Protein 3BBL (pdb70)

Solvent-accessible surface area: 13298 Å² total

Organism: Chloroflexus aggregans (strain MD-66 / DSM 9485) (NCBI:txid326427)

Secondary structure (DSSP, 8-state):
----EE--PPPPTT-S--THHHHHH--HHHHHTT---EE----SSTT--HHHHHHHHTT--S-EEE-S--TT-HHHHHHHHTT--EEEES--STT----EEEE-HHHHHHHHHHHHHHHT---B-EEE--TT-HHHHHHHHHHHH--TT-----GGGEEE--SSHHHHH--HHHHTS-TTTS-SB---S-------HHHHTTPPBTTTBB-EEES----TTSSSPPEEEE--HHHHHHHHHHHHHHHHTT---S--EEEE--EEE-B-SSSB-

Nearest PDB structures (foldseek):
  3qk7-assembly1_A  TM=8.564E-01  e=6.639E-20  Yersinia pestis
  7ce1-assembly1_B  TM=8.576E-01  e=3.370E-20  Agrobacterium tumefaciens A6
  7cdx-assembly1_B  TM=8.446E-01  e=1.780E-19  Agrobacterium tumefaciens A6
  3gv0-assembly1_A  TM=8.144E-01  e=6.242E-20  Agrobacterium fabrum str. C58
  3huu-assembly1_A  TM=8.301E-01  e=3.497E-16  Staphylococcus haemolyticus JCSC1435

B-factor: mean 34.93, std 14.29, range [9.56, 80.32]

Sequence (273 aa):
LSFIGYSWTQTEPGQVNHILDQFLSSVREAGAVNYFVLPFPFSEDRSQIDIYRDLIRSGNVDGFVLSSINYNDPRVQFLLKQKFPFVAFGRSNPDWDFAWVDIDGTAGTRQAVEYLIGRGHRRIAILAWPEDSRVGNDRLQGYLEAQTAQLPIETGYILRGEGTFEVGRATLHLLDLSPERRPTAITLNDTAIGAAAARERGLTIGTDLAIIGFDDAPVQYLFPPLSSVRQPIAEAGRKCIELLVAIVEGREPEQKHILLQPSLIIRASEGHH

InterPro domains:
  IPR000843 LacI-type HTH domain [PF00356] (7-52)
  IPR000843 LacI-type HTH domain [PR00036] (7-17)
  IPR000843 LacI-type HTH domain [PR00036] (17-27)
  IPR000843 LacI-type HTH domain [PS50932] (6-60)
  IPR000843 LacI-type HTH domain [SM00354] (5-73)
  IPR000843 LacI-type HTH domain [cd01392] (9-60)
  IPR001387 Cro/C1-type, helix-turn-helix domain [PS50943] (5-40)
  IPR010982 Lambda repressor-like, DNA-binding domain superfamily [G3DSA:1.10.260.40] (4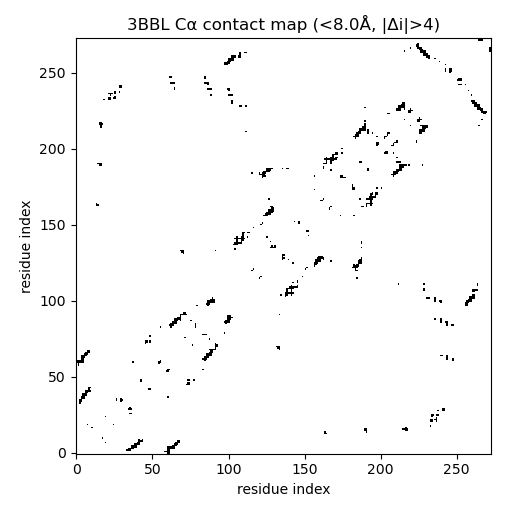-64)
  IPR010982 Lambda repressor-like, DNA-binding domain superfamily [SSF47413] (5-63)
  IPR028082 Periplasmic binding protein-like I [SSF53822] (79-338)
  IPR046335 Transcriptional regulator LacI/GalR-like, sensor domain [PF13377] (176-339)

CATH classification: 3.40.50.2300 (+1 more: 3.40.50.2300)

Structure (mmCIF, N/CA/C/O backbone):
data_3BBL
#
_entry.id   3BBL
#
_cell.length_a   122.550
_cell.length_b   122.550
_cell.length_c   123.301
_cell.angle_alpha   90.00
_cell.angle_beta   90.00
_cell.angle_gamma   120.00
#
_symmetry.space_group_name_H-M   'P 63 2 2'
#
loop_
_entity.id
_entity.type
_entity.pdbx_description
1 polymer 'Regulatory protein of LacI family'
2 non-polymer 1,2-ETHANEDIOL
3 water water
#
loop_
_atom_site.group_PDB
_atom_site.id
_atom_site.type_symbol
_atom_site.label_atom_id
_atom_site.label_alt_id
_atom_site.label_comp_id
_atom_site.label_asym_id
_atom_site.label_entity_id
_atom_site.label_seq_id
_atom_site.pdbx_PDB_ins_code
_atom_site.Cartn_x
_atom_site.Cartn_y
_atom_site.Cartn_z
_atom_site.occupancy
_atom_site.B_iso_or_equiv
_atom_site.auth_seq_id
_atom_site.auth_comp_id
_atom_site.auth_asym_id
_atom_site.auth_atom_id
_atom_site.pdbx_PDB_model_num
ATOM 1 N N . LEU A 1 3 ? 67.832 37.137 21.764 1.00 44.15 62 LEU A N 1
ATOM 2 C CA . LEU A 1 3 ? 69.054 36.327 22.074 1.00 43.88 62 LEU A CA 1
ATOM 3 C C . LEU A 1 3 ? 69.118 35.845 23.521 1.00 43.73 62 LEU A C 1
ATOM 4 O O . LEU A 1 3 ? 68.788 36.577 24.455 1.00 43.99 62 LEU A O 1
ATOM 9 N N . SER A 1 4 ? 69.561 34.605 23.698 1.00 43.28 63 SER A N 1
ATOM 10 C CA . SER A 1 4 ? 69.698 34.018 25.022 1.00 42.89 63 SER A CA 1
ATOM 11 C C . SER A 1 4 ? 71.126 34.234 25.514 1.00 41.47 63 SER A C 1
ATOM 12 O O . SER A 1 4 ? 71.418 34.054 26.694 1.00 40.15 63 SER A O 1
ATOM 15 N N . PHE A 1 5 ? 72.009 34.620 24.598 1.00 41.39 64 PHE A N 1
ATOM 16 C CA . PHE A 1 5 ? 73.414 34.847 24.920 1.00 41.74 64 PHE A CA 1
ATOM 17 C C . PHE A 1 5 ? 74.084 33.587 25.468 1.00 39.87 64 PHE A C 1
ATOM 18 O O . PHE A 1 5 ? 74.949 33.648 26.341 1.00 39.42 64 PHE A O 1
ATOM 34 N N . ILE A 1 7 ? 75.738 29.669 24.211 1.00 36.35 66 ILE A N 1
ATOM 35 C CA . ILE A 1 7 ? 76.183 28.768 23.154 1.00 35.02 66 ILE A CA 1
ATOM 36 C C . ILE A 1 7 ? 76.276 27.360 23.720 1.00 34.00 66 ILE A C 1
ATOM 37 O O . ILE A 1 7 ? 76.977 27.117 24.702 1.00 34.77 66 ILE A O 1
ATOM 42 N N . GLY A 1 8 ? 75.548 26.437 23.108 1.00 33.25 67 GLY A N 1
ATOM 43 C CA . GLY A 1 8 ? 75.567 25.067 23.578 1.00 33.31 67 GLY A CA 1
ATOM 44 C C . GLY A 1 8 ? 76.780 24.298 23.096 1.00 33.31 67 GLY A C 1
ATOM 45 O O . GLY A 1 8 ? 77.190 24.419 21.938 1.00 32.86 67 GLY A O 1
ATOM 46 N N . TYR A 1 9 ? 77.361 23.511 23.993 1.00 32.46 68 TYR A N 1
ATOM 47 C CA . TYR A 1 9 ? 78.523 22.704 23.654 1.00 32.26 68 TYR A CA 1
ATOM 48 C C . TYR A 1 9 ? 78.473 21.358 24.364 1.00 30.80 68 TYR A C 1
ATOM 49 O O . TYR A 1 9 ? 77.908 21.233 25.446 1.00 30.64 68 TYR A O 1
ATOM 58 N N . SER A 1 10 ? 79.059 20.349 23.736 1.00 29.70 69 SER A N 1
ATOM 59 C CA . SER A 1 10 ? 79.111 19.015 24.311 1.00 29.17 69 SER A CA 1
ATOM 60 C C . SER A 1 10 ? 80.371 18.331 23.797 1.00 28.54 69 SER A C 1
ATOM 61 O O . SER A 1 10 ? 80.850 18.634 22.708 1.00 27.36 69 SER A O 1
ATOM 64 N N . TRP A 1 11 ? 80.910 17.408 24.581 1.00 28.90 70 TRP A N 1
ATOM 65 C CA . TRP A 1 11 ? 82.113 16.704 24.161 1.00 29.84 70 TRP A CA 1
ATOM 66 C C . TRP A 1 11 ? 81.993 15.216 24.413 1.00 30.57 70 TRP A C 1
ATOM 67 O O . TRP A 1 11 ? 81.321 14.785 25.352 1.00 29.39 70 TRP A O 1
ATOM 78 N N . THR A 1 12 ? 82.641 14.436 23.555 1.00 32.35 71 THR A N 1
ATOM 79 C CA . THR A 1 12 ? 82.615 12.989 23.670 1.00 36.55 71 THR A CA 1
ATOM 80 C C . THR A 1 12 ? 83.345 12.561 24.936 1.00 39.06 71 THR A C 1
ATOM 81 O O . THR A 1 12 ? 84.257 13.234 25.403 1.00 38.07 71 THR A O 1
ATOM 85 N N . GLN A 1 13 ? 82.920 11.438 25.495 1.00 44.65 72 GLN A N 1
ATOM 86 C CA . GLN A 1 13 ? 83.513 10.919 26.716 1.00 50.31 72 GLN A CA 1
ATOM 87 C C . GLN A 1 13 ? 84.969 10.532 26.499 1.00 52.93 72 GLN A C 1
ATOM 88 O O . GLN A 1 13 ? 85.283 9.743 25.610 1.00 52.46 72 GLN A O 1
ATOM 94 N N . THR A 1 14 ? 85.860 11.089 27.312 1.00 56.84 73 THR A N 1
ATOM 95 C CA . THR A 1 14 ? 87.282 10.786 27.191 1.00 59.96 73 THR A CA 1
ATOM 96 C C . THR A 1 14 ? 87.545 9.353 27.635 1.00 61.72 73 THR A C 1
ATOM 97 O O . THR A 1 14 ? 87.197 8.968 28.751 1.00 60.90 73 THR A O 1
ATOM 101 N N . GLU A 1 15 ? 88.157 8.562 26.760 1.00 63.96 74 GLU A N 1
ATOM 102 C CA . GLU A 1 15 ? 88.464 7.178 27.097 1.00 66.35 74 GLU A CA 1
ATOM 103 C C . GLU A 1 15 ? 89.392 7.123 28.294 1.00 66.72 74 GLU A C 1
ATOM 104 O O . GLU A 1 15 ? 90.281 7.961 28.448 1.00 66.93 74 GLU A O 1
ATOM 110 N N . PRO A 1 16 ? 89.178 6.150 29.183 1.00 67.28 75 PRO A N 1
ATOM 111 C CA . PRO A 1 16 ? 90.083 6.086 30.331 1.00 67.25 75 PRO A CA 1
ATOM 112 C C . PRO A 1 16 ? 91.384 5.473 29.799 1.00 67.01 75 PRO A C 1
ATOM 113 O O . PRO A 1 16 ? 91.409 4.301 29.400 1.00 67.73 75 PRO A O 1
ATOM 117 N N . GLY A 1 17 ? 92.448 6.272 29.754 1.00 65.51 76 GLY A N 1
ATOM 118 C CA . GLY A 1 17 ? 93.712 5.773 29.247 1.00 62.19 76 GLY A CA 1
ATOM 119 C C . GLY A 1 17 ? 94.328 6.685 28.206 1.00 61.13 76 GLY A C 1
ATOM 120 O O . GLY A 1 17 ? 95.398 6.390 27.674 1.00 59.34 76 GLY A O 1
ATOM 121 N N . GLN A 1 18 ? 93.656 7.798 27.914 1.00 60.51 77 GLN A N 1
ATOM 122 C CA . GLN A 1 18 ? 94.168 8.747 26.929 1.00 59.79 77 GLN A CA 1
ATOM 123 C C . GLN A 1 18 ? 94.974 9.853 27.620 1.00 58.64 77 GLN A C 1
ATOM 124 O O . GLN A 1 18 ? 94.488 10.522 28.533 1.00 56.77 77 GLN A O 1
ATOM 130 N N . VAL A 1 19 ? 96.211 10.027 27.159 1.00 58.49 78 VAL A N 1
ATOM 131 C CA . VAL A 1 19 ? 97.152 11.001 27.706 1.00 58.83 78 VAL A CA 1
ATOM 132 C C . VAL A 1 19 ? 96.765 12.475 27.472 1.00 58.93 78 VAL A C 1
ATOM 133 O O . VAL A 1 19 ? 97.126 13.351 28.272 1.00 58.38 78 VAL A O 1
ATOM 137 N N . ASN A 1 20 ? 96.046 12.759 26.388 1.00 59.67 79 ASN A N 1
ATOM 138 C CA . ASN A 1 20 ? 95.685 14.144 26.111 1.00 61.13 79 ASN A CA 1
ATOM 139 C C . ASN A 1 20 ? 94.223 14.484 26.413 1.00 61.45 79 ASN A C 1
ATOM 140 O O . ASN A 1 20 ? 93.312 13.685 26.164 1.00 61.92 79 ASN A O 1
ATOM 145 N N . HIS A 1 21 ? 94.024 15.676 26.972 1.00 60.85 80 HIS A N 1
ATOM 146 C CA . HIS A 1 21 ? 92.701 16.186 27.322 1.00 59.57 80 HIS A CA 1
ATOM 147 C C . HIS A 1 21 ? 92.646 17.662 26.942 1.00 57.23 80 HIS A C 1
ATOM 148 O O . HIS A 1 21 ? 92.960 18.537 27.754 1.00 57.28 80 HIS A O 1
ATOM 155 N N . ILE A 1 22 ? 92.262 17.933 25.699 1.00 53.62 81 ILE A N 1
ATOM 156 C CA . ILE A 1 22 ? 92.170 19.301 25.220 1.00 50.39 81 ILE A CA 1
ATOM 157 C C . ILE A 1 22 ? 90.840 19.953 25.594 1.00 47.26 81 ILE A C 1
ATOM 158 O O . ILE A 1 22 ? 90.519 21.036 25.113 1.00 46.43 81 ILE A O 1
ATOM 163 N N . LEU A 1 23 ? 90.062 19.291 26.442 1.00 43.26 82 LEU A N 1
ATOM 164 C CA . LEU A 1 23 ? 88.793 19.854 26.870 1.00 41.37 82 LEU A CA 1
ATOM 165 C C . LEU A 1 23 ? 89.103 21.150 27.594 1.00 40.14 82 LEU A C 1
ATOM 166 O O . LEU A 1 23 ? 88.462 22.173 27.372 1.00 38.19 82 LEU A O 1
ATOM 171 N N . ASP A 1 24 ? 90.105 21.084 28.461 1.00 39.80 83 ASP A N 1
ATOM 172 C CA . ASP A 1 24 ? 90.525 22.228 29.245 1.00 39.65 83 ASP A CA 1
ATOM 173 C C . ASP A 1 24 ? 90.965 23.407 28.388 1.00 37.75 83 ASP A C 1
ATOM 174 O O . ASP A 1 24 ? 90.561 24.533 28.647 1.00 37.93 83 ASP A O 1
ATOM 179 N N . GLN A 1 25 ? 91.784 23.156 27.370 1.00 35.37 84 GLN A N 1
ATOM 180 C CA . GLN A 1 25 ? 92.251 24.237 26.502 1.00 34.86 84 GLN A CA 1
ATOM 181 C C . GLN A 1 25 ? 91.109 24.840 25.686 1.00 31.99 84 GLN A C 1
ATOM 182 O O . GLN A 1 25 ? 90.944 26.057 25.621 1.00 29.62 84 GLN A O 1
ATOM 188 N N . PHE A 1 26 ? 90.328 23.965 25.065 1.00 29.27 85 PHE A N 1
ATOM 189 C CA . PHE A 1 26 ? 89.212 24.362 24.222 1.00 28.47 85 PHE A CA 1
ATOM 190 C C . PHE A 1 26 ? 88.066 25.060 24.962 1.00 28.06 85 PHE A C 1
ATOM 191 O O . PHE A 1 26 ? 87.677 26.174 24.603 1.00 27.09 85 PHE A O 1
ATOM 199 N N . LEU A 1 27 ? 87.530 24.405 25.988 1.00 27.10 86 LEU A N 1
ATOM 200 C CA . LEU A 1 27 ? 86.423 24.971 26.742 1.00 27.77 86 LEU A CA 1
ATOM 201 C C . LEU A 1 27 ? 86.812 26.218 27.534 1.00 29.29 86 LEU A C 1
ATOM 202 O O . LEU A 1 27 ? 86.071 27.206 27.544 1.00 30.19 86 LEU A O 1
ATOM 207 N N . SER A 1 28 ? 87.966 26.185 28.193 1.00 29.44 87 SER A N 1
ATOM 208 C CA . SER A 1 28 ? 88.408 27.350 28.957 1.00 29.59 87 SER A CA 1
ATOM 209 C C . SER A 1 28 ? 88.477 28.546 28.023 1.00 28.32 87 SER A C 1
ATOM 210 O O . SER A 1 28 ? 87.980 29.625 28.334 1.00 28.82 87 SER A O 1
ATOM 213 N N . SER A 1 29 ? 89.093 28.334 26.870 1.00 26.32 88 SER A N 1
ATOM 214 C CA . SER A 1 29 ? 89.232 29.378 25.874 1.00 25.38 88 SER A CA 1
ATOM 215 C C . SER A 1 29 ? 87.877 29.902 25.400 1.00 25.52 88 SER A C 1
ATOM 216 O O . SER A 1 29 ? 87.693 31.110 25.269 1.00 25.70 88 SER A O 1
ATOM 227 N N . VAL A 1 31 ? 84.946 29.715 27.018 1.00 28.53 90 VAL A N 1
ATOM 228 C CA . VAL A 1 31 ? 84.296 30.380 28.134 1.00 29.06 90 VAL A CA 1
ATOM 229 C C . VAL A 1 31 ? 84.791 31.805 28.327 1.00 31.15 90 VAL A C 1
ATOM 230 O O . VAL A 1 31 ? 83.999 32.711 28.560 1.00 32.39 90 VAL A O 1
ATOM 234 N N . ARG A 1 32 ? 86.097 32.007 28.224 1.00 33.70 91 ARG A N 1
ATOM 235 C CA . ARG A 1 32 ? 86.667 33.339 28.401 1.00 36.19 91 ARG A CA 1
ATOM 236 C C . ARG A 1 32 ? 86.367 34.266 27.236 1.00 37.67 91 ARG A C 1
ATOM 237 O O . ARG A 1 32 ? 86.170 35.460 27.422 1.00 37.92 91 ARG A O 1
ATOM 245 N N . GLU A 1 33 ? 86.346 33.709 26.032 1.00 38.61 92 GLU A N 1
ATOM 246 C CA . GLU A 1 33 ? 86.051 34.481 24.835 1.00 40.27 92 GLU A CA 1
ATOM 247 C C . GLU A 1 33 ? 84.585 34.884 24.799 1.00 39.08 92 GLU A C 1
ATOM 248 O O . GLU A 1 33 ? 84.260 36.026 24.489 1.00 38.51 92 GLU A O 1
ATOM 254 N N . ALA A 1 34 ? 83.708 33.933 25.098 1.00 38.11 93 ALA A N 1
ATOM 255 C CA . ALA A 1 34 ? 82.281 34.200 25.119 1.00 38.18 93 ALA A CA 1
ATOM 256 C C . ALA A 1 34 ? 82.024 35.285 26.158 1.00 39.03 93 ALA A C 1
ATOM 257 O O . ALA A 1 34 ? 81.375 36.292 25.874 1.00 38.37 93 ALA A O 1
ATOM 259 N N . GLY A 1 35 ? 82.554 35.074 27.358 1.00 39.02 94 GLY A N 1
ATOM 260 C CA . GLY A 1 35 ? 82.383 36.034 28.432 1.00 40.77 94 GLY A CA 1
ATOM 261 C C . GLY A 1 35 ? 82.742 37.457 28.039 1.00 41.57 94 GLY A C 1
ATOM 262 O O . GLY A 1 35 ? 82.048 38.405 28.405 1.00 42.34 94 GLY A O 1
ATOM 263 N N . ALA A 1 36 ? 83.825 37.613 27.288 1.00 41.70 95 ALA A N 1
ATOM 264 C CA . ALA A 1 36 ? 84.265 38.940 26.863 1.00 43.05 95 ALA A CA 1
ATOM 265 C C . ALA A 1 36 ? 83.213 39.657 26.021 1.00 43.81 95 ALA A C 1
ATOM 266 O O . ALA A 1 36 ? 83.150 40.883 26.023 1.00 46.07 95 ALA A O 1
ATOM 268 N N . VAL A 1 37 ? 82.393 38.900 25.300 1.00 43.09 96 VAL A N 1
ATOM 269 C CA . VAL A 1 37 ? 81.341 39.497 24.486 1.00 41.53 96 VAL A CA 1
ATOM 270 C C . VAL A 1 37 ? 79.971 39.188 25.086 1.00 41.61 96 VAL A C 1
ATOM 271 O O . VAL A 1 37 ? 78.966 39.125 24.377 1.00 41.20 96 VAL A O 1
ATOM 275 N N . ASN A 1 38 ? 79.953 38.983 26.400 1.00 41.37 97 ASN A N 1
ATOM 276 C CA . ASN A 1 38 ? 78.731 38.705 27.149 1.00 42.44 97 ASN A CA 1
ATOM 277 C C . ASN A 1 38 ? 77.957 37.430 26.827 1.00 41.65 97 ASN A C 1
ATOM 278 O O . ASN A 1 38 ? 76.734 37.386 26.972 1.00 42.70 97 ASN A O 1
ATOM 283 N N . TYR A 1 39 ? 78.653 36.390 26.394 1.00 40.59 98 TYR A N 1
ATOM 284 C CA . TYR A 1 39 ? 77.981 35.129 26.111 1.00 38.22 98 TYR A CA 1
ATOM 285 C C . TYR A 1 39 ? 78.451 34.074 27.110 1.00 36.28 98 TYR A C 1
ATOM 286 O O . TYR A 1 39 ? 79.505 34.222 27.729 1.00 34.64 98 TYR A O 1
ATOM 295 N N . PHE A 1 40 ? 77.650 33.030 27.290 1.00 35.31 99 PHE A N 1
ATOM 296 C CA . PHE A 1 40 ? 78.009 31.936 28.182 1.00 34.78 99 PHE A CA 1
ATOM 297 C C . PHE A 1 40 ? 77.963 30.671 27.349 1.00 33.86 99 PHE A C 1
ATOM 298 O O . PHE A 1 40 ? 77.206 30.584 26.378 1.00 33.30 99 PHE A O 1
ATOM 306 N N . VAL A 1 41 ? 78.787 29.696 27.719 1.00 32.76 100 VAL A N 1
ATOM 307 C CA . VAL A 1 41 ? 78.795 28.417 27.033 1.00 30.76 100 VAL A CA 1
ATOM 308 C C . VAL A 1 41 ? 77.940 27.515 27.906 1.00 30.10 100 VAL A C 1
ATOM 309 O O . VAL A 1 41 ? 78.127 27.452 29.117 1.00 30.33 100 VAL A O 1
ATOM 313 N N . LEU A 1 42 ? 76.985 26.831 27.295 1.00 29.10 101 LEU A N 1
ATOM 314 C CA . LEU A 1 42 ? 76.123 25.946 28.043 1.00 28.70 101 LEU A CA 1
ATOM 315 C C . LEU A 1 42 ? 76.396 24.490 27.700 1.00 29.44 101 LEU A C 1
ATOM 316 O O . LEU A 1 42 ? 76.004 24.009 26.637 1.00 29.83 101 LEU A O 1
ATOM 321 N N . PRO A 1 43 ? 77.087 23.771 28.594 1.00 30.09 102 PRO A N 1
ATOM 322 C CA . PRO A 1 43 ? 77.393 22.359 28.361 1.00 29.73 102 PRO A CA 1
ATOM 323 C C . PRO A 1 43 ? 76.138 21.514 28.524 1.00 29.72 102 PRO A C 1
ATOM 324 O O . PRO A 1 43 ? 75.305 21.793 29.378 1.00 30.89 102 PRO A O 1
ATOM 328 N N . PHE A 1 44 ? 76.002 20.493 27.693 1.00 29.03 103 PHE A N 1
ATOM 329 C CA . PHE A 1 44 ? 74.875 19.582 27.783 1.00 28.32 103 PHE A CA 1
ATOM 330 C C . PHE A 1 44 ? 75.443 18.184 27.554 1.00 29.78 103 PHE A C 1
ATOM 331 O O . PHE A 1 44 ? 76.475 18.029 26.906 1.00 29.69 103 PHE A O 1
ATOM 339 N N . PRO A 1 45 ? 74.791 17.151 28.108 1.00 31.21 104 PRO A N 1
ATOM 340 C CA . PRO A 1 45 ? 75.261 15.773 27.952 1.00 32.26 104 PRO A CA 1
ATOM 341 C C . PRO A 1 45 ? 75.461 15.364 26.501 1.00 33.35 104 PRO A C 1
ATOM 342 O O . PRO A 1 45 ? 74.617 15.620 25.646 1.00 34.74 104 PRO A O 1
ATOM 346 N N . PHE A 1 46 ? 76.595 14.733 26.234 1.00 34.27 105 PHE A N 1
ATOM 347 C CA . PHE A 1 46 ? 76.929 14.282 24.892 1.00 34.62 105 PHE A CA 1
ATOM 348 C C . PHE A 1 46 ? 76.246 12.941 24.648 1.00 36.96 105 PHE A C 1
ATOM 349 O O . PHE A 1 46 ? 76.123 12.129 25.560 1.00 37.62 105 PHE A O 1
ATOM 357 N N . SER A 1 47 ? 75.788 12.712 23.427 1.00 38.84 106 SER A N 1
ATOM 358 C CA . SER A 1 47 ? 75.152 11.446 23.101 1.00 41.68 106 SER A CA 1
ATOM 359 C C . SER A 1 47 ? 76.180 10.665 22.288 1.00 42.66 106 SER A C 1
ATOM 360 O O . SER A 1 47 ? 76.447 11.002 21.138 1.00 40.92 106 SER A O 1
ATOM 363 N N . GLU A 1 48 ? 76.770 9.633 22.887 1.00 45.17 107 GLU A N 1
ATOM 364 C CA . GLU A 1 48 ? 77.781 8.848 22.187 1.00 48.16 107 GLU A CA 1
ATOM 365 C C . GLU A 1 48 ? 77.261 8.360 20.844 1.00 49.82 107 GLU A C 1
ATOM 366 O O . GLU A 1 48 ? 78.034 8.175 19.900 1.00 50.23 107 GLU A O 1
ATOM 372 N N . ASP A 1 49 ? 75.951 8.147 20.758 1.00 51.25 108 ASP A N 1
ATOM 373 C CA . ASP A 1 49 ? 75.341 7.756 19.498 1.00 51.97 108 ASP A CA 1
ATOM 374 C C . ASP A 1 49 ? 74.977 9.089 18.857 1.00 51.84 108 ASP A C 1
ATOM 375 O O . ASP A 1 49 ? 73.908 9.632 19.109 1.00 52.47 108 ASP A O 1
ATOM 380 N N . ARG A 1 50 ? 75.881 9.623 18.044 1.00 52.44 109 ARG A N 1
ATOM 381 C CA . ARG A 1 50 ? 75.671 10.916 17.401 1.00 52.67 109 ARG A CA 1
ATOM 382 C C . ARG A 1 50 ? 74.365 11.050 16.629 1.00 52.82 109 ARG A C 1
ATOM 383 O O . ARG A 1 50 ? 73.909 12.164 16.368 1.00 52.04 109 ARG A O 1
ATOM 391 N N . SER A 1 51 ? 73.760 9.924 16.265 1.00 52.79 110 SER A N 1
ATOM 392 C CA . SER A 1 51 ? 72.504 9.956 15.524 1.00 52.67 110 SER A CA 1
ATOM 393 C C . SER A 1 51 ? 71.378 10.506 16.399 1.00 52.61 110 SER A C 1
ATOM 394 O O . SER A 1 51 ? 70.470 11.174 15.905 1.00 52.19 110 SER A O 1
ATOM 397 N N . GLN A 1 52 ? 71.439 10.226 17.699 1.00 52.50 111 GLN A N 1
ATOM 398 C CA . GLN A 1 52 ? 70.425 10.718 18.625 1.00 53.13 111 GLN A CA 1
ATOM 399 C C . GLN A 1 52 ? 70.599 12.220 18.852 1.00 52.53 111 GLN A C 1
ATOM 400 O O . GLN A 1 52 ? 71.402 12.653 19.678 1.00 52.63 111 GLN A O 1
ATOM 406 N N . ILE A 1 53 ? 69.827 13.003 18.106 1.00 51.73 112 ILE A N 1
ATOM 407 C CA . ILE A 1 53 ? 69.877 14.460 18.165 1.00 51.14 112 ILE A CA 1
ATOM 408 C C . ILE A 1 53 ? 68.760 15.089 18.993 1.00 50.51 112 ILE A C 1
ATOM 409 O O . ILE A 1 53 ? 68.528 16.297 18.917 1.00 50.36 112 ILE A O 1
ATOM 414 N N . ASP A 1 54 ? 68.066 14.273 19.775 1.00 49.47 113 ASP A N 1
ATOM 415 C CA . ASP A 1 54 ? 66.977 14.765 20.607 1.00 49.66 113 ASP A CA 1
ATOM 416 C C . ASP A 1 54 ? 67.351 15.986 21.429 1.00 48.08 113 ASP A C 1
ATOM 417 O O . ASP A 1 54 ? 66.646 16.995 21.410 1.00 46.27 113 ASP A O 1
ATOM 422 N N . ILE A 1 55 ? 68.464 15.888 22.147 1.00 46.85 114 ILE A N 1
ATOM 423 C CA . ILE A 1 55 ? 68.936 16.977 22.985 1.00 45.31 114 ILE A CA 1
ATOM 424 C C . ILE A 1 55 ? 69.111 18.277 22.192 1.00 43.76 114 ILE A C 1
ATOM 425 O O . ILE A 1 55 ? 68.849 19.362 22.714 1.00 43.04 114 ILE A O 1
ATOM 430 N N . TYR A 1 56 ? 69.547 18.179 20.939 1.00 42.37 115 TYR A N 1
ATOM 431 C CA . TYR A 1 56 ? 69.708 19.380 20.123 1.00 42.76 115 TYR A CA 1
ATOM 432 C C . TYR A 1 56 ? 68.329 19.953 19.818 1.00 43.18 115 TYR A C 1
ATOM 433 O O . TYR A 1 56 ? 68.113 21.163 19.879 1.00 41.93 115 TYR A O 1
ATOM 442 N N . ARG A 1 57 ? 67.405 19.056 19.495 1.00 44.77 116 ARG A N 1
ATOM 443 C CA . ARG A 1 57 ? 66.028 19.412 19.177 1.00 45.86 116 ARG A CA 1
ATOM 444 C C . ARG A 1 57 ? 65.402 20.149 20.369 1.00 45.69 116 ARG A C 1
ATOM 445 O O . ARG A 1 57 ? 64.735 21.171 20.204 1.00 45.14 116 ARG A O 1
ATOM 453 N N . ASP A 1 58 ? 65.639 19.630 21.570 1.00 45.56 117 ASP A N 1
ATOM 454 C CA . ASP A 1 58 ? 65.109 20.220 22.794 1.00 45.31 117 ASP A CA 1
ATOM 455 C C . ASP A 1 58 ? 65.675 21.604 23.079 1.00 45.93 117 ASP A C 1
ATOM 456 O O . ASP A 1 58 ? 64.931 22.539 23.364 1.00 46.45 117 ASP A O 1
ATOM 461 N N . LEU A 1 59 ? 66.996 21.735 23.006 1.00 46.18 118 LEU A N 1
ATOM 462 C CA . LEU A 1 59 ? 67.641 23.009 23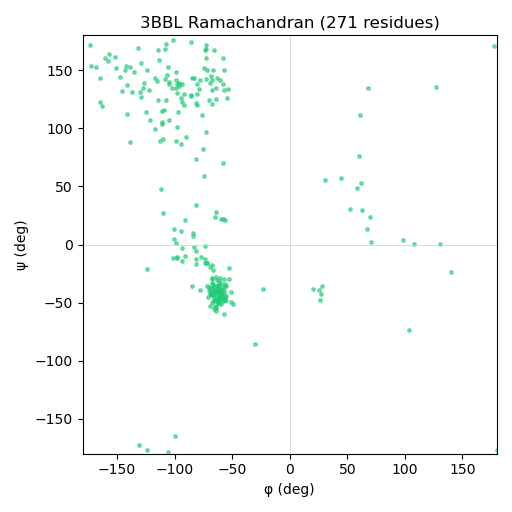.294 1.00 46.07 118 LEU A CA 1
ATOM 463 C C . LEU A 1 59 ? 67.252 24.131 22.342 1.00 46.57 118 LEU A C 1
ATOM 464 O O . LEU A 1 59 ? 67.218 25.301 22.734 1.00 45.87 118 LEU A O 1
ATOM 469 N N . ILE A 1 60 ? 66.949 23.783 21.097 1.00 47.40 119 ILE A N 1
ATOM 470 C CA . ILE A 1 60 ? 66.564 24.794 20.123 1.00 47.82 119 ILE A CA 1
ATOM 471 C C . ILE A 1 60 ? 65.198 25.404 20.438 1.00 49.23 119 ILE A C 1
ATOM 472 O O . ILE A 1 60 ? 65.072 26.628 20.535 1.00 49.92 119 ILE A O 1
ATOM 477 N N . ARG A 1 61 ? 64.175 24.575 20.616 1.00 49.50 120 ARG A N 1
ATOM 478 C CA . ARG A 1 61 ? 62.866 25.137 20.903 1.00 51.54 120 ARG A CA 1
ATOM 479 C C . ARG A 1 61 ? 62.678 25.623 22.326 1.00 51.88 120 ARG A C 1
ATOM 480 O O . ARG A 1 61 ? 61.695 26.295 22.622 1.00 53.09 120 ARG A O 1
ATOM 488 N N . SER A 1 62 ? 63.619 25.303 23.205 1.00 52.13 121 SER A N 1
ATOM 489 C CA . SER A 1 62 ? 63.525 25.770 24.583 1.00 52.64 121 SER A CA 1
ATOM 490 C C . SER A 1 62 ? 64.048 27.207 24.599 1.00 52.39 121 SER A C 1
ATOM 491 O O . SER A 1 62 ? 63.884 27.932 25.578 1.00 53.49 121 SER A O 1
ATOM 494 N N . GLY A 1 63 ? 64.682 27.607 23.500 1.00 51.43 122 GLY A N 1
ATOM 495 C CA . GLY A 1 63 ? 65.230 28.949 23.400 1.00 49.47 122 GLY A CA 1
ATOM 496 C C . GLY A 1 63 ? 66.390 29.202 24.349 1.00 48.66 122 GLY A C 1
ATOM 497 O O . GLY A 1 63 ? 66.801 30.344 24.543 1.00 48.64 122 GLY A O 1
ATOM 498 N N . ASN A 1 64 ? 66.929 28.139 24.934 1.00 47.98 123 ASN A N 1
ATOM 499 C CA . ASN A 1 64 ? 68.037 28.270 25.873 1.00 48.46 123 ASN A CA 1
ATOM 500 C C . ASN A 1 64 ? 69.396 28.610 25.248 1.00 45.98 123 ASN A C 1
ATOM 501 O O . ASN A 1 64 ? 70.314 29.020 25.956 1.00 46.28 123 ASN A O 1
ATOM 506 N N . VAL A 1 65 ? 69.528 28.442 23.935 1.00 42.69 124 VAL A N 1
ATOM 507 C CA . VAL A 1 65 ? 70.781 28.750 23.251 1.00 40.71 124 VAL A CA 1
ATOM 508 C C . VAL A 1 65 ? 70.519 29.374 21.894 1.00 39.84 124 VAL A C 1
ATOM 509 O O . VAL A 1 65 ? 69.483 29.136 21.291 1.00 40.86 124 VAL A O 1
ATOM 513 N N . ASP A 1 66 ? 71.468 30.168 21.415 1.00 39.14 125 ASP A N 1
ATOM 514 C CA . ASP A 1 66 ? 71.329 30.820 20.123 1.00 39.02 125 ASP A CA 1
ATOM 515 C C . ASP A 1 66 ? 72.143 30.082 19.071 1.00 38.23 125 ASP A C 1
ATOM 516 O O . ASP A 1 66 ? 72.008 30.337 17.878 1.00 39.28 125 ASP A O 1
ATOM 521 N N . GLY A 1 67 ? 72.990 29.165 19.520 1.00 37.76 126 GLY A N 1
ATOM 522 C CA . GLY A 1 67 ? 73.828 28.418 18.599 1.00 36.32 126 GLY A CA 1
ATOM 523 C C . GLY A 1 67 ? 74.603 27.306 19.282 1.00 35.10 126 GLY A C 1
ATOM 524 O O . GLY A 1 67 ? 74.617 27.197 20.514 1.00 34.45 126 GLY A O 1
ATOM 525 N N . PHE A 1 68 ? 75.253 26.478 18.474 1.00 32.96 127 PHE A N 1
ATOM 526 C CA . PHE A 1 68 ? 76.029 25.355 18.976 1.00 32.00 127 PHE A CA 1
ATOM 527 C C . PHE A 1 68 ? 77.433 25.316 18.397 1.00 30.69 127 PHE A C 1
ATOM 528 O O . PHE A 1 68 ? 77.704 25.847 17.321 1.00 30.95 127 PHE A O 1
ATOM 536 N N . VAL A 1 69 ? 78.323 24.672 19.136 1.00 29.52 128 VAL A N 1
ATOM 537 C CA . VAL A 1 69 ? 79.679 24.442 18.685 1.00 28.13 128 VAL A CA 1
ATOM 538 C C . VAL A 1 69 ? 79.733 22.919 18.770 1.00 27.93 128 VAL A C 1
ATOM 539 O O . VAL A 1 69 ? 79.284 22.339 19.760 1.00 26.16 128 VAL A O 1
ATOM 543 N N . LEU A 1 70 ? 80.228 22.275 17.719 1.00 28.64 129 LEU A N 1
ATOM 544 C CA . LEU A 1 70 ? 80.310 20.818 17.690 1.00 29.43 129 LEU A CA 1
ATOM 545 C C . LEU A 1 70 ? 81.761 20.368 17.590 1.00 28.74 129 LEU A C 1
ATOM 546 O O . LEU A 1 70 ? 82.561 21.009 16.918 1.00 28.39 129 LEU A O 1
ATOM 551 N N . SER A 1 71 ? 82.094 19.268 18.265 1.00 29.26 130 SER A N 1
ATOM 552 C CA . SER A 1 71 ? 83.442 18.700 18.211 1.00 28.24 130 SER A CA 1
ATOM 553 C C . SER A 1 71 ? 83.295 17.202 17.942 1.00 28.79 130 SER A C 1
ATOM 554 O O . SER A 1 71 ? 82.184 16.677 18.012 1.00 26.89 130 SER A O 1
ATOM 557 N N . SER A 1 72 ? 84.400 16.521 17.634 1.00 29.76 131 SER A N 1
ATOM 558 C CA . SER A 1 72 ? 84.370 15.090 17.309 1.00 30.53 131 SER A CA 1
ATOM 559 C C . SER A 1 72 ? 83.522 14.898 16.059 1.00 30.69 131 SER A C 1
ATOM 560 O O . SER A 1 72 ? 82.583 14.102 16.045 1.00 31.08 131 SER A O 1
ATOM 563 N N . ILE A 1 73 ? 83.855 15.633 15.010 1.00 31.69 132 ILE A N 1
ATOM 564 C CA . ILE A 1 73 ? 83.099 15.552 13.771 1.00 34.68 132 ILE A CA 1
ATOM 565 C C . ILE A 1 73 ? 83.496 14.369 12.905 1.00 36.80 132 ILE A C 1
ATOM 566 O O . ILE A 1 73 ? 84.648 14.240 12.510 1.00 37.04 132 ILE A O 1
ATOM 571 N N . ASN A 1 74 ? 82.529 13.511 12.607 1.00 40.16 133 ASN A N 1
ATOM 572 C CA . ASN A 1 74 ? 82.768 12.354 11.748 1.00 43.97 133 ASN A CA 1
ATOM 573 C C . ASN A 1 74 ? 82.249 12.662 10.352 1.00 44.85 133 ASN A C 1
ATOM 574 O O . ASN A 1 74 ? 81.680 13.722 10.123 1.00 46.23 133 ASN A O 1
ATOM 579 N N . TYR A 1 75 ? 82.461 11.748 9.413 1.00 45.28 134 TYR A N 1
ATOM 580 C CA . TYR A 1 75 ? 81.960 11.950 8.056 1.00 45.26 134 TYR A CA 1
ATOM 581 C C . TYR A 1 75 ? 80.439 11.876 8.141 1.00 45.48 134 TYR A C 1
ATOM 582 O O . TYR A 1 75 ? 79.900 11.100 8.934 1.00 44.63 134 TYR A O 1
ATOM 591 N N . ASN A 1 76 ? 79.753 12.671 7.323 1.00 46.90 135 ASN A N 1
ATOM 592 C CA . ASN A 1 76 ? 78.288 12.694 7.324 1.00 47.96 135 ASN A CA 1
ATOM 593 C C . ASN A 1 76 ? 77.804 12.721 8.772 1.00 47.43 135 ASN A C 1
ATOM 594 O O . ASN A 1 76 ? 77.053 11.842 9.203 1.00 46.89 135 ASN A O 1
ATOM 599 N N . ASP A 1 77 ? 78.249 13.719 9.526 1.00 46.62 136 ASP A N 1
ATOM 600 C CA . ASP A 1 77 ? 77.858 13.823 10.919 1.00 44.82 136 ASP A CA 1
ATOM 601 C C . ASP A 1 77 ? 76.367 14.147 11.022 1.00 43.28 136 ASP A C 1
ATOM 602 O O . ASP A 1 77 ? 75.904 15.171 10.512 1.00 41.07 136 ASP A O 1
ATOM 607 N N . PRO A 1 78 ? 75.594 13.270 11.682 1.00 42.23 137 PRO A N 1
ATOM 608 C CA . PRO A 1 78 ? 74.154 13.505 11.828 1.00 42.23 137 PRO A CA 1
ATOM 609 C C . PRO A 1 78 ? 73.806 14.846 12.498 1.00 41.96 137 PRO A C 1
ATOM 610 O O . PRO A 1 78 ? 72.816 15.488 12.145 1.00 42.25 137 PRO A O 1
ATOM 614 N N . ARG A 1 79 ? 74.624 15.272 13.454 1.00 40.49 138 ARG A N 1
ATOM 615 C CA . ARG A 1 79 ? 74.384 16.538 14.138 1.00 39.44 138 ARG A CA 1
ATOM 616 C C . ARG A 1 79 ? 74.497 17.709 13.161 1.00 39.27 138 ARG A C 1
ATOM 617 O O . ARG A 1 79 ? 73.718 18.658 13.223 1.00 38.52 138 ARG A O 1
ATOM 625 N N . VAL A 1 80 ? 75.470 17.636 12.260 1.00 39.94 139 VAL A N 1
ATOM 626 C CA . VAL A 1 80 ? 75.681 18.690 11.271 1.00 41.05 139 VAL A CA 1
ATOM 627 C C . VAL A 1 80 ? 74.535 18.711 10.265 1.00 43.59 139 VAL A C 1
ATOM 628 O O . VAL A 1 80 ? 74.071 19.774 9.848 1.00 43.91 139 VAL A O 1
ATOM 632 N N . GLN A 1 81 ? 74.091 17.521 9.882 1.00 45.44 140 GLN A N 1
ATOM 633 C CA . GLN A 1 81 ? 73.002 17.355 8.931 1.00 47.65 140 GLN A CA 1
ATOM 634 C C . GLN A 1 81 ? 71.744 17.996 9.517 1.00 46.98 140 GLN A C 1
ATOM 635 O O . GLN A 1 81 ? 71.077 18.809 8.874 1.00 45.90 140 GLN A O 1
ATOM 641 N N . PHE A 1 82 ? 71.442 17.624 10.754 1.00 46.28 141 PHE A N 1
ATOM 642 C CA . PHE A 1 82 ? 70.275 18.136 11.456 1.00 46.47 141 PHE A CA 1
ATOM 643 C C . PHE A 1 82 ? 70.255 19.657 11.567 1.00 46.21 141 PHE A C 1
ATOM 644 O O . PHE A 1 82 ? 69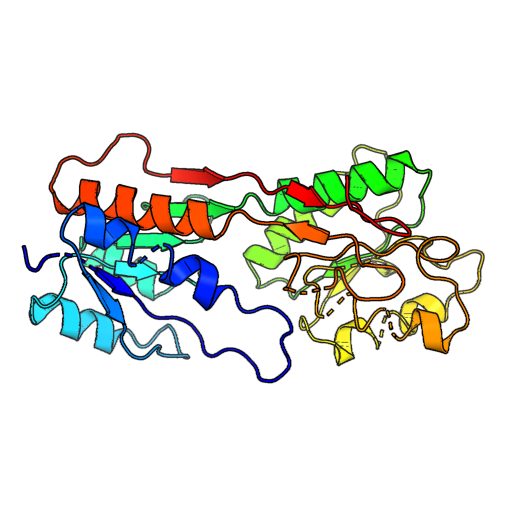.333 20.305 11.079 1.00 47.70 141 PHE A O 1
ATOM 652 N N . LEU A 1 83 ? 71.270 20.227 12.208 1.00 45.54 142 LEU A N 1
ATOM 653 C CA . LEU A 1 83 ? 71.338 21.673 12.384 1.00 44.11 142 LEU A CA 1
ATOM 654 C C . LEU A 1 83 ? 71.290 22.417 11.058 1.00 44.04 142 LEU A C 1
ATOM 655 O O . LEU A 1 83 ? 70.804 23.547 10.990 1.00 44.65 142 LEU A O 1
ATOM 660 N N . LEU A 1 84 ? 71.796 21.790 10.002 1.00 44.18 143 LEU A N 1
ATOM 661 C CA . LEU A 1 84 ? 71.779 22.419 8.685 1.00 45.68 143 LEU A CA 1
ATOM 662 C C . LEU A 1 84 ? 70.342 22.503 8.188 1.00 46.27 143 LEU A C 1
ATOM 663 O O . LEU A 1 84 ? 69.922 23.521 7.637 1.00 45.38 143 LEU A O 1
ATOM 668 N N . LYS A 1 85 ? 69.594 21.423 8.390 1.00 47.81 144 LYS A N 1
ATOM 669 C CA . LYS A 1 85 ? 68.200 21.371 7.976 1.00 50.02 144 LYS A CA 1
ATOM 670 C C . LYS A 1 85 ? 67.386 22.405 8.749 1.00 49.74 144 LYS A C 1
ATOM 671 O O . LYS A 1 85 ? 66.569 23.123 8.168 1.00 51.12 144 LYS A O 1
ATOM 677 N N . GLN A 1 86 ? 67.627 22.488 10.054 1.00 48.33 145 GLN A N 1
ATOM 678 C CA . GLN A 1 86 ? 66.917 23.424 10.917 1.00 46.69 145 GLN A CA 1
ATOM 679 C C . GLN A 1 86 ? 67.362 24.872 10.734 1.00 45.84 145 GLN A C 1
ATOM 680 O O . GLN A 1 86 ? 66.829 25.773 11.380 1.00 45.54 145 GLN A O 1
ATOM 686 N N . LYS A 1 87 ? 68.334 25.105 9.862 1.00 44.75 146 LYS A N 1
ATOM 687 C CA . LYS A 1 87 ? 68.823 26.463 9.653 1.00 45.02 146 LYS A CA 1
ATOM 688 C C . LYS A 1 87 ? 69.213 27.128 10.980 1.00 44.13 146 LYS A C 1
ATOM 689 O O . LYS A 1 87 ? 69.102 28.346 11.119 1.00 44.19 146 LYS A O 1
ATOM 695 N N . PHE A 1 88 ? 69.668 26.334 11.949 1.00 43.03 147 PHE A N 1
ATOM 696 C CA . PHE A 1 88 ? 70.071 26.869 13.252 1.00 41.08 147 PHE A CA 1
ATOM 697 C C . PHE A 1 88 ? 71.578 27.152 13.288 1.00 40.12 147 PHE A C 1
ATOM 698 O O . PHE A 1 88 ? 72.378 26.357 12.799 1.00 40.57 147 PHE A O 1
ATOM 706 N N . PRO A 1 89 ? 71.983 28.286 13.885 1.00 39.19 148 PRO A N 1
ATOM 707 C CA . PRO A 1 89 ? 73.398 28.675 13.980 1.00 38.48 148 PRO A CA 1
ATOM 708 C C . PRO A 1 89 ? 74.302 27.651 14.671 1.00 38.15 148 PRO A C 1
ATOM 709 O O . PRO A 1 89 ? 73.973 27.124 15.741 1.00 36.41 148 PRO A O 1
ATOM 713 N N . PHE A 1 90 ? 75.446 27.377 14.055 1.00 37.00 149 PHE A N 1
ATOM 714 C CA . PHE A 1 90 ? 76.396 26.437 14.624 1.00 36.01 149 PHE A CA 1
ATOM 715 C C . PHE A 1 90 ? 77.718 26.522 13.898 1.00 35.29 149 PHE A C 1
ATOM 716 O O . PHE A 1 90 ? 77.779 26.903 12.732 1.00 34.79 149 PHE A O 1
ATOM 724 N N . VAL A 1 91 ? 78.779 26.181 14.614 1.00 35.65 150 VAL A N 1
ATOM 725 C CA . VAL A 1 91 ? 80.121 26.158 14.055 1.00 34.54 150 VAL A CA 1
ATOM 726 C C . VAL A 1 91 ? 80.683 24.805 14.441 1.00 33.41 150 VAL A C 1
ATOM 727 O O . VAL A 1 91 ? 80.583 24.393 15.595 1.00 33.53 150 VAL A O 1
ATOM 731 N N . ALA A 1 92 ? 81.244 24.098 13.473 1.00 32.80 151 ALA A N 1
ATOM 732 C CA . ALA A 1 92 ? 81.831 22.795 13.754 1.00 31.61 151 ALA A CA 1
ATOM 733 C C . ALA A 1 92 ? 83.341 22.937 13.905 1.00 29.88 151 ALA A C 1
ATOM 734 O O . ALA A 1 92 ? 83.985 23.644 13.135 1.00 29.36 151 ALA A O 1
ATOM 736 N N . PHE A 1 93 ? 83.895 22.301 14.929 1.00 28.60 152 PHE A N 1
ATOM 737 C CA . PHE A 1 93 ? 85.338 22.313 15.134 1.00 28.84 152 PHE A CA 1
ATOM 738 C C . PHE A 1 93 ? 85.803 21.030 14.448 1.00 30.04 152 PHE A C 1
ATOM 739 O O . PHE A 1 93 ? 85.907 19.977 15.081 1.00 28.49 152 PHE A O 1
ATOM 747 N N . GLY A 1 94 ? 86.055 21.126 13.148 1.00 31.78 153 GLY A N 1
ATOM 748 C CA . GLY A 1 94 ? 86.477 19.971 12.377 1.00 35.27 153 GLY A CA 1
ATOM 749 C C . GLY A 1 94 ? 85.588 19.788 11.162 1.00 37.19 153 GLY A C 1
ATOM 750 O O . GLY A 1 94 ? 84.371 19.888 11.264 1.00 38.51 153 GLY A O 1
ATOM 751 N N . ARG A 1 95 ? 86.195 19.523 10.010 1.00 38.73 154 ARG A N 1
ATOM 752 C CA . ARG A 1 95 ? 85.457 19.329 8.765 1.00 39.88 154 ARG A CA 1
ATOM 753 C C . ARG A 1 95 ? 84.716 17.993 8.714 1.00 42.52 154 ARG A C 1
ATOM 754 O O . ARG A 1 95 ? 84.884 17.142 9.587 1.00 40.58 154 ARG A O 1
ATOM 762 N N . SER A 1 96 ? 83.892 17.824 7.683 1.00 46.26 155 SER A N 1
ATOM 763 C CA . SER A 1 96 ? 83.124 16.600 7.485 1.00 51.84 155 SER A CA 1
ATOM 764 C C . SER A 1 96 ? 82.621 16.544 6.046 1.00 56.26 155 SER A C 1
ATOM 765 O O . SER A 1 96 ? 81.869 17.418 5.613 1.00 57.71 155 SER A O 1
ATOM 768 N N . ASN A 1 97 ? 83.030 15.520 5.304 1.00 60.72 156 ASN A N 1
ATOM 769 C CA . ASN A 1 97 ? 82.612 15.396 3.909 1.00 64.65 156 ASN A CA 1
ATOM 770 C C . ASN A 1 97 ? 83.090 16.585 3.077 1.00 66.21 156 ASN A C 1
ATOM 771 O O . ASN A 1 97 ? 82.610 17.710 3.244 1.00 66.36 156 ASN A O 1
ATOM 776 N N . PRO A 1 98 ? 84.033 16.339 2.156 1.00 67.66 157 PRO A N 1
ATOM 777 C CA . PRO A 1 98 ? 84.611 17.353 1.271 1.00 68.38 157 PRO A CA 1
ATOM 778 C C . PRO A 1 98 ? 83.708 18.526 0.875 1.00 68.48 157 PRO A C 1
ATOM 779 O O . PRO A 1 98 ? 83.738 19.572 1.519 1.00 68.19 157 PRO A O 1
ATOM 783 N N . ASP A 1 99 ? 82.905 18.366 -0.173 1.00 69.97 158 ASP A N 1
ATOM 784 C CA . ASP A 1 99 ? 82.053 19.471 -0.602 1.00 70.81 158 ASP A CA 1
ATOM 785 C C . ASP A 1 99 ? 80.746 19.654 0.173 1.00 69.93 158 ASP A C 1
ATOM 786 O O . ASP A 1 99 ? 79.729 20.059 -0.394 1.00 70.07 158 ASP A O 1
ATOM 791 N N . TRP A 1 100 ? 80.773 19.353 1.469 1.00 69.16 159 TRP A N 1
ATOM 792 C CA . TRP A 1 100 ? 79.595 19.555 2.310 1.00 67.79 159 TRP A CA 1
ATOM 793 C C . TRP A 1 100 ? 79.827 20.963 2.847 1.00 66.71 159 TRP A C 1
ATOM 794 O O . TRP A 1 100 ? 80.913 21.255 3.355 1.00 66.78 159 TRP A O 1
ATOM 805 N N . ASP A 1 101 ? 78.827 21.834 2.733 1.00 64.53 160 ASP A N 1
ATOM 806 C CA . ASP A 1 101 ? 78.991 23.218 3.172 1.00 62.99 160 ASP A CA 1
ATOM 807 C C . ASP A 1 101 ? 78.370 23.633 4.506 1.00 60.99 160 ASP A C 1
ATOM 808 O O . ASP A 1 101 ? 77.217 23.313 4.798 1.00 61.94 160 ASP A O 1
ATOM 813 N N . PHE A 1 102 ? 79.155 24.365 5.296 1.00 57.16 161 PHE A N 1
ATOM 814 C CA . PHE A 1 102 ? 78.740 24.882 6.602 1.00 52.44 161 PHE A CA 1
ATOM 815 C C . PHE A 1 102 ? 79.903 25.625 7.250 1.00 48.92 161 PHE A C 1
ATOM 816 O O . PHE A 1 102 ? 81.024 25.585 6.744 1.00 49.03 161 PHE A O 1
ATOM 824 N N . ALA A 1 103 ? 79.639 26.314 8.356 1.00 44.13 162 ALA A N 1
ATOM 825 C CA . ALA A 1 103 ? 80.685 27.062 9.048 1.00 39.79 162 ALA A CA 1
ATOM 826 C C . ALA A 1 103 ? 81.564 26.149 9.901 1.00 37.39 162 ALA A C 1
ATOM 827 O O . ALA A 1 103 ? 81.062 25.298 10.635 1.00 36.03 162 ALA A O 1
ATOM 829 N N . TRP A 1 104 ? 82.879 26.323 9.801 1.00 34.32 163 TRP A N 1
ATOM 830 C CA . TRP A 1 104 ? 83.788 25.510 10.591 1.00 30.78 163 TRP A CA 1
ATOM 831 C C . TRP A 1 104 ? 85.170 26.079 10.835 1.00 30.23 163 TRP A C 1
ATOM 832 O O . TRP A 1 104 ? 85.659 26.947 10.102 1.00 28.40 163 TRP A O 1
ATOM 843 N N . VAL A 1 105 ? 85.778 25.572 11.901 1.00 28.90 164 VAL A N 1
ATOM 844 C CA . VAL A 1 105 ? 87.130 25.914 12.291 1.00 28.73 164 VAL A CA 1
ATOM 845 C C . VAL A 1 105 ? 87.802 24.551 12.435 1.00 28.95 164 VAL A C 1
ATOM 846 O O . VAL A 1 105 ? 87.226 23.631 13.016 1.00 26.58 164 VAL A O 1
ATOM 850 N N . ASP A 1 106 ? 89.006 24.416 11.890 1.00 29.12 165 ASP A N 1
ATOM 851 C CA . ASP A 1 106 ? 89.722 23.156 11.981 1.00 28.21 165 ASP A CA 1
ATOM 852 C C . ASP A 1 106 ? 91.226 23.347 11.943 1.00 28.34 165 ASP A C 1
ATOM 853 O O . ASP A 1 106 ? 91.726 24.389 11.528 1.00 27.46 165 ASP A O 1
ATOM 858 N N . ILE A 1 107 ? 91.939 22.323 12.395 1.00 27.59 166 ILE A N 1
ATOM 859 C CA . ILE A 1 107 ? 93.388 22.335 12.397 1.00 27.05 166 ILE A CA 1
ATOM 860 C C . ILE A 1 107 ? 93.827 21.573 11.148 1.00 26.80 166 ILE A C 1
ATOM 861 O O . ILE A 1 107 ? 93.247 20.542 10.811 1.00 26.47 166 ILE A O 1
ATOM 866 N N . ASP A 1 108 ? 94.838 22.085 10.454 1.00 25.89 167 ASP A N 1
ATOM 867 C CA . ASP A 1 108 ? 95.340 21.430 9.250 1.00 26.86 167 ASP A CA 1
ATOM 868 C C . ASP A 1 108 ? 96.180 20.205 9.650 1.00 26.63 167 ASP A C 1
ATOM 869 O O . ASP A 1 108 ? 97.406 20.281 9.724 1.00 25.44 167 ASP A O 1
ATOM 874 N N . GLY A 1 109 ? 95.506 19.088 9.917 1.00 25.45 168 GLY A N 1
ATOM 875 C CA . GLY A 1 109 ? 96.196 17.870 10.299 1.00 25.37 168 GLY A CA 1
ATOM 876 C C . GLY A 1 109 ? 97.236 17.450 9.272 1.00 26.06 168 GLY A C 1
ATOM 877 O O . GLY A 1 109 ? 98.377 17.128 9.615 1.00 25.87 168 GLY A O 1
ATOM 878 N N . THR A 1 110 ? 96.841 17.455 8.005 1.00 24.03 169 THR A N 1
ATOM 879 C CA . THR A 1 110 ? 97.733 17.081 6.918 1.00 23.67 169 THR A CA 1
ATOM 880 C C . THR A 1 110 ? 99.064 17.831 6.986 1.00 24.72 169 THR A C 1
ATOM 881 O O . THR A 1 110 ? 100.135 17.225 6.915 1.00 27.04 169 THR A O 1
ATOM 885 N N . ALA A 1 111 ? 98.996 19.149 7.130 1.00 24.02 170 ALA A N 1
ATOM 886 C CA . ALA A 1 111 ? 100.198 19.970 7.199 1.00 23.60 170 ALA A CA 1
ATOM 887 C C . ALA A 1 111 ? 101.066 19.585 8.402 1.00 24.58 170 ALA A C 1
ATOM 888 O O . ALA A 1 111 ? 102.294 19.686 8.353 1.00 23.75 170 ALA A O 1
ATOM 890 N N . GLY A 1 112 ? 100.415 19.141 9.475 1.00 23.57 171 GLY A N 1
ATOM 891 C CA . GLY A 1 112 ? 101.131 18.748 10.673 1.00 22.59 171 GLY A CA 1
ATOM 892 C C . GLY A 1 112 ? 102.041 17.559 10.455 1.00 23.00 171 GLY A C 1
ATOM 893 O O . GLY A 1 112 ? 103.227 17.622 10.751 1.00 24.21 171 GLY A O 1
ATOM 894 N N . THR A 1 113 ? 101.486 16.469 9.940 1.00 22.93 172 THR A N 1
ATOM 895 C CA . THR A 1 113 ? 102.263 15.266 9.685 1.00 24.48 172 THR A CA 1
ATOM 896 C C . THR A 1 113 ? 103.263 15.481 8.548 1.00 24.87 172 THR A C 1
ATOM 897 O O . THR A 1 113 ? 104.379 14.984 8.603 1.00 24.22 172 THR A O 1
ATOM 901 N N . ARG A 1 114 ? 102.873 16.226 7.519 1.00 25.31 173 ARG A N 1
ATOM 902 C CA . ARG A 1 114 ? 103.790 16.472 6.413 1.00 27.29 173 ARG A CA 1
ATOM 903 C C . ARG A 1 114 ? 105.068 17.112 6.954 1.00 27.89 173 ARG A C 1
ATOM 904 O O . ARG A 1 114 ? 106.188 16.687 6.638 1.00 28.39 173 ARG A O 1
ATOM 912 N N . GLN A 1 115 ? 104.888 18.122 7.793 1.00 27.33 174 GLN A N 1
ATOM 913 C CA . GLN A 1 115 ? 106.007 18.836 8.382 1.00 28.52 174 GLN A CA 1
ATOM 914 C C . GLN A 1 115 ? 106.859 17.893 9.234 1.00 26.64 174 GLN A C 1
ATOM 915 O O . GLN A 1 115 ? 108.087 17.925 9.176 1.00 24.90 174 GLN A O 1
ATOM 921 N N . ALA A 1 116 ? 106.204 17.049 10.019 1.00 23.98 175 ALA A N 1
ATOM 922 C CA . ALA A 1 116 ? 106.923 16.108 10.861 1.00 24.03 175 ALA A CA 1
ATOM 923 C C . ALA A 1 116 ? 107.758 15.182 9.986 1.00 23.38 175 ALA A C 1
ATOM 924 O O . ALA A 1 116 ? 108.944 14.986 10.240 1.00 23.45 175 ALA A O 1
ATOM 926 N N . VAL A 1 117 ? 107.145 14.624 8.949 1.00 20.67 176 VAL A N 1
ATOM 927 C CA . VAL A 1 117 ? 107.865 13.719 8.063 1.00 21.53 176 VAL A CA 1
ATOM 928 C C . VAL A 1 117 ? 109.002 14.424 7.331 1.00 19.67 176 VAL A C 1
ATOM 929 O O . VAL A 1 117 ? 110.083 13.865 7.192 1.00 18.94 176 VAL A O 1
ATOM 933 N N . GLU A 1 118 ? 108.769 15.652 6.874 1.00 20.35 177 GLU A N 1
ATOM 934 C CA . GLU A 1 118 ? 109.817 16.404 6.177 1.00 21.43 177 GLU A CA 1
ATOM 935 C C . GLU A 1 118 ? 111.016 16.568 7.097 1.00 21.04 177 GLU A C 1
ATOM 936 O O . GLU A 1 118 ? 112.165 16.485 6.670 1.00 19.25 177 GLU A O 1
ATOM 942 N N . TYR A 1 119 ? 110.735 16.799 8.374 1.00 20.85 178 TYR A N 1
ATOM 943 C CA . TYR A 1 119 ? 111.791 16.960 9.360 1.00 20.67 178 TYR A CA 1
ATOM 944 C C . TYR A 1 119 ? 112.614 15.674 9.468 1.00 19.65 178 TYR A C 1
ATOM 945 O O . TYR A 1 119 ? 113.841 15.711 9.468 1.00 18.67 178 TYR A O 1
ATOM 954 N N . LEU A 1 120 ? 111.935 14.535 9.564 1.00 17.43 179 LEU A N 1
ATOM 955 C CA . LEU A 1 120 ? 112.637 13.265 9.656 1.00 16.73 179 LEU A CA 1
ATOM 956 C C . LEU A 1 120 ? 113.481 13.040 8.393 1.00 15.84 179 LEU A C 1
ATOM 957 O O . LEU A 1 120 ? 114.635 12.650 8.476 1.00 13.52 179 LEU A O 1
ATOM 962 N N . ILE A 1 121 ? 112.912 13.315 7.227 1.00 15.82 180 ILE A N 1
ATOM 963 C CA . ILE A 1 121 ? 113.653 13.146 5.981 1.00 16.52 180 ILE A CA 1
ATOM 964 C C . ILE A 1 121 ? 114.879 14.064 5.976 1.00 16.88 180 ILE A C 1
ATOM 965 O O . ILE A 1 121 ? 115.933 13.701 5.451 1.00 15.59 180 ILE A O 1
ATOM 970 N N . GLY A 1 122 ? 114.727 15.245 6.577 1.00 17.39 181 GLY A N 1
ATOM 971 C CA . GLY A 1 122 ? 115.816 16.202 6.651 1.00 17.05 181 GLY A CA 1
ATOM 972 C C . GLY A 1 122 ? 116.958 15.726 7.529 1.00 18.95 181 GLY A C 1
ATOM 973 O O . GLY A 1 122 ? 118.069 16.247 7.455 1.00 19.82 181 GLY A O 1
ATOM 974 N N . ARG A 1 123 ? 116.694 14.741 8.376 1.00 17.64 182 ARG A N 1
ATOM 975 C CA . ARG A 1 123 ? 117.736 14.212 9.231 1.00 18.54 182 ARG A CA 1
ATOM 976 C C . ARG A 1 123 ? 118.403 13.049 8.499 1.00 18.93 182 ARG A C 1
ATOM 977 O O . ARG A 1 123 ? 119.442 12.550 8.931 1.00 18.79 182 ARG A O 1
ATOM 985 N N . GLY A 1 124 ? 117.801 12.626 7.387 1.00 18.22 183 GLY A N 1
ATOM 986 C CA . GLY A 1 124 ? 118.352 11.522 6.617 1.00 17.61 183 GLY A CA 1
ATOM 987 C C . GLY A 1 124 ? 117.556 10.226 6.711 1.00 16.05 183 GLY A C 1
ATOM 988 O O . GLY A 1 124 ? 117.943 9.221 6.119 1.00 16.10 183 GLY A O 1
ATOM 989 N N . HIS A 1 125 ? 116.457 10.230 7.456 1.00 14.80 184 HIS A N 1
ATOM 990 C CA . HIS A 1 125 ? 115.634 9.028 7.578 1.00 15.92 184 HIS A CA 1
ATOM 991 C C . HIS A 1 125 ? 115.026 8.617 6.247 1.00 17.66 184 HIS A C 1
ATOM 992 O O . HIS A 1 125 ? 114.529 9.475 5.502 1.00 16.44 184 HIS A O 1
ATOM 999 N N . ARG A 1 126 ? 115.081 7.324 5.929 1.00 19.68 185 ARG A N 1
ATOM 1000 C CA . ARG A 1 126 ? 114.485 6.852 4.690 1.00 23.38 185 ARG A CA 1
ATOM 1001 C C . ARG A 1 126 ? 113.476 5.748 4.941 1.00 22.02 185 ARG A C 1
ATOM 1002 O O . ARG A 1 126 ? 112.652 5.473 4.082 1.00 25.66 185 ARG A O 1
ATOM 1010 N N . ARG A 1 127 ? 113.570 5.072 6.080 1.00 21.19 186 ARG A N 1
ATOM 1011 C CA . ARG A 1 127 ? 112.609 4.023 6.387 1.00 20.35 186 ARG A CA 1
ATOM 1012 C C . ARG A 1 127 ? 111.766 4.578 7.524 1.00 20.07 186 ARG A C 1
ATOM 1013 O O . ARG A 1 127 ? 112.100 4.438 8.701 1.00 20.24 186 ARG A O 1
ATOM 1021 N N . ILE A 1 128 ? 110.682 5.243 7.146 1.00 18.82 187 ILE A N 1
ATOM 1022 C CA . ILE A 1 128 ? 109.792 5.871 8.108 1.00 17.76 187 ILE A CA 1
ATOM 1023 C C . ILE A 1 128 ? 108.427 5.205 8.095 1.00 17.73 187 ILE A C 1
ATOM 1024 O O . ILE A 1 128 ? 107.780 5.106 7.060 1.00 15.54 187 ILE A O 1
ATOM 1029 N N . ALA A 1 129 ? 107.997 4.747 9.259 1.00 16.76 188 ALA A N 1
ATOM 1030 C CA . ALA A 1 129 ? 106.717 4.088 9.373 1.00 15.75 188 ALA A CA 1
ATOM 1031 C C . ALA A 1 129 ? 105.732 5.001 10.104 1.00 16.13 188 ALA A C 1
ATOM 1032 O O . ALA A 1 129 ? 106.123 6.017 10.701 1.00 12.90 188 ALA A O 1
ATOM 1034 N N . ILE A 1 130 ? 104.457 4.627 10.065 1.00 15.97 189 ILE A N 1
ATOM 1035 C CA . ILE A 1 130 ? 103.432 5.408 10.740 1.00 17.39 189 ILE A CA 1
ATOM 1036 C C . ILE A 1 130 ? 102.358 4.538 11.399 1.00 18.38 189 ILE A C 1
ATOM 1037 O O . ILE A 1 130 ? 101.896 3.541 10.834 1.00 18.27 189 ILE A O 1
ATOM 1042 N N . LEU A 1 131 ? 101.992 4.919 12.614 1.00 18.14 190 LEU A N 1
ATOM 1043 C CA . LEU A 1 131 ? 100.954 4.236 13.363 1.00 19.28 190 LEU A CA 1
ATOM 1044 C C . LEU A 1 131 ? 99.712 5.092 13.121 1.00 19.55 190 LEU A C 1
ATOM 1045 O O . LEU A 1 131 ? 99.535 6.150 13.718 1.00 19.15 190 LEU A O 1
ATOM 1050 N N . ALA A 1 132 ? 98.863 4.632 12.212 1.00 21.26 191 ALA A N 1
ATOM 1051 C CA . ALA A 1 132 ? 97.667 5.370 11.833 1.00 21.85 191 ALA A CA 1
ATOM 1052 C C . ALA A 1 132 ? 96.362 4.794 12.378 1.00 23.68 191 ALA A C 1
ATOM 1053 O O . ALA A 1 132 ? 96.353 3.786 13.090 1.00 23.65 191 ALA A O 1
ATOM 1055 N N . TRP A 1 133 ? 95.258 5.441 12.017 1.00 24.79 192 TRP A N 1
ATOM 1056 C CA . TRP A 1 133 ? 93.934 5.035 12.470 1.00 25.85 192 TRP A CA 1
ATOM 1057 C C . TRP A 1 133 ? 93.117 4.386 11.354 1.00 27.53 192 TRP A C 1
ATOM 1058 O O . TRP A 1 133 ? 93.531 4.376 10.197 1.00 25.76 192 TRP A O 1
ATOM 1069 N N . PRO A 1 134 ? 91.936 3.837 11.692 1.00 30.44 193 PRO A N 1
ATOM 1070 C CA . PRO A 1 134 ? 91.069 3.190 10.699 1.00 32.15 193 PRO A CA 1
ATOM 1071 C C . PRO A 1 134 ? 90.676 4.136 9.571 1.00 34.12 193 PRO A C 1
ATOM 1072 O O . PRO A 1 134 ? 90.739 5.353 9.727 1.00 32.64 193 PRO A O 1
ATOM 1076 N N . GLU A 1 135 ? 90.252 3.565 8.446 1.00 38.17 194 GLU A N 1
ATOM 1077 C CA . GLU A 1 135 ? 89.872 4.339 7.262 1.00 42.11 194 GLU A CA 1
ATOM 1078 C C . GLU A 1 135 ? 88.632 5.209 7.421 1.00 42.64 194 GLU A C 1
ATOM 1079 O O . GLU A 1 135 ? 88.452 6.174 6.676 1.00 42.66 194 GLU A O 1
ATOM 1085 N N . ASP A 1 136 ? 87.777 4.874 8.380 1.00 42.57 195 ASP A N 1
ATOM 1086 C CA . ASP A 1 136 ? 86.566 5.652 8.590 1.00 44.40 195 ASP A CA 1
ATOM 1087 C C . ASP A 1 136 ? 86.797 6.884 9.457 1.00 43.22 195 ASP A C 1
ATOM 1088 O O . ASP A 1 136 ? 85.851 7.565 9.840 1.00 45.02 195 ASP A O 1
ATOM 1093 N N . SER A 1 137 ? 88.056 7.170 9.765 1.00 40.89 196 SER A N 1
ATOM 1094 C CA . SER A 1 137 ? 88.391 8.331 10.579 1.00 37.72 196 SER A CA 1
ATOM 1095 C C . SER A 1 137 ? 88.789 9.524 9.705 1.00 36.49 196 SER A C 1
ATOM 1096 O O . SER A 1 137 ? 89.807 9.497 9.018 1.00 34.45 196 SER A O 1
ATOM 1099 N N . ARG A 1 138 ? 87.969 10.569 9.736 1.00 35.15 197 ARG A N 1
ATOM 1100 C CA . ARG A 1 138 ? 88.223 11.772 8.953 1.00 34.34 197 ARG A CA 1
ATOM 1101 C C . ARG A 1 138 ? 89.545 12.409 9.370 1.00 33.05 197 ARG A C 1
ATOM 1102 O O . ARG A 1 138 ? 90.383 12.719 8.523 1.00 31.75 197 ARG A O 1
ATOM 1110 N N . VAL A 1 139 ? 89.735 12.599 10.672 1.00 32.74 198 VAL A N 1
ATOM 1111 C CA . VAL A 1 139 ? 90.971 13.188 11.173 1.00 32.67 198 VAL A CA 1
ATOM 1112 C C . VAL A 1 139 ? 92.158 12.281 10.840 1.00 31.56 198 VAL A C 1
ATOM 1113 O O . VAL A 1 139 ? 93.225 12.761 10.458 1.00 29.87 198 VAL A O 1
ATOM 1117 N N . GLY A 1 140 ? 91.956 10.974 10.994 1.00 30.59 199 GLY A N 1
ATOM 1118 C CA . GLY A 1 140 ? 93.000 10.011 10.704 1.00 29.94 199 GLY A CA 1
ATOM 1119 C C . GLY A 1 140 ? 93.476 10.107 9.267 1.00 30.81 199 GLY A C 1
ATOM 1120 O O . GLY A 1 140 ? 94.677 10.088 9.002 1.00 30.33 199 GLY A O 1
ATOM 1121 N N . ASN A 1 141 ? 92.538 10.215 8.332 1.00 30.40 200 ASN A N 1
ATOM 1122 C CA . ASN A 1 141 ? 92.904 10.317 6.931 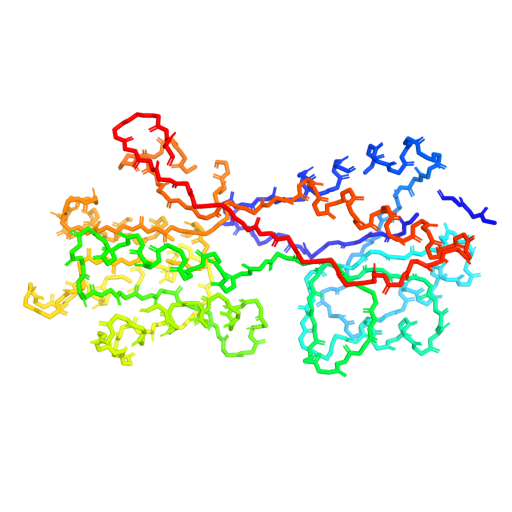1.00 30.00 200 ASN A CA 1
ATOM 1123 C C . ASN A 1 141 ? 93.633 11.615 6.645 1.00 29.84 200 ASN A C 1
ATOM 1124 O O . ASN A 1 141 ? 94.549 11.641 5.835 1.00 30.11 200 ASN A O 1
ATOM 1129 N N . ASP A 1 142 ? 93.238 12.697 7.307 1.00 30.65 201 ASP A N 1
ATOM 1130 C CA . ASP A 1 142 ? 93.911 13.971 7.080 1.00 31.05 201 ASP A CA 1
ATOM 1131 C C . ASP A 1 142 ? 95.366 13.860 7.492 1.00 28.53 201 ASP A C 1
ATOM 1132 O O . ASP A 1 142 ? 96.270 14.217 6.739 1.00 27.22 201 ASP A O 1
ATOM 1137 N N . ARG A 1 143 ? 95.582 13.353 8.697 1.00 25.99 202 ARG A N 1
ATOM 1138 C CA . ARG A 1 143 ? 96.928 13.200 9.219 1.00 25.35 202 ARG A CA 1
ATOM 1139 C C . ARG A 1 143 ? 97.757 12.199 8.417 1.00 23.43 202 ARG A C 1
ATOM 1140 O O . ARG A 1 143 ? 98.937 12.420 8.181 1.00 22.44 202 ARG A O 1
ATOM 1148 N N . LEU A 1 144 ? 97.139 11.108 7.989 1.00 22.62 203 LEU A N 1
ATOM 1149 C CA . LEU A 1 144 ? 97.847 10.118 7.201 1.00 23.91 203 LEU A CA 1
ATOM 1150 C C . LEU A 1 144 ? 98.246 10.707 5.852 1.00 25.42 203 LEU A C 1
ATOM 1151 O O . LEU A 1 144 ? 99.325 10.411 5.328 1.00 25.31 203 LEU A O 1
ATOM 1156 N N . GLN A 1 145 ? 97.379 11.557 5.306 1.00 24.85 204 GLN A N 1
ATOM 1157 C CA . GLN A 1 145 ? 97.617 12.190 4.012 1.00 25.83 204 GLN A CA 1
ATOM 1158 C C . GLN A 1 145 ? 98.925 12.978 3.991 1.00 24.02 204 GLN A C 1
ATOM 1159 O O . GLN A 1 145 ? 99.673 12.922 3.011 1.00 23.51 204 GLN A O 1
ATOM 1165 N N . GLY A 1 146 ? 99.197 13.705 5.070 1.00 20.91 205 GLY A N 1
ATOM 1166 C CA . GLY A 1 146 ? 100.421 14.487 5.150 1.00 20.57 205 GLY A CA 1
ATOM 1167 C C . GLY A 1 146 ? 101.662 13.618 5.030 1.00 20.17 205 GLY A C 1
ATOM 1168 O O . GLY A 1 146 ? 102.659 14.008 4.421 1.00 21.03 205 GLY A O 1
ATOM 1169 N N . TYR A 1 147 ? 101.591 12.432 5.623 1.00 19.46 206 TYR A N 1
ATOM 1170 C CA . TYR A 1 147 ? 102.675 11.462 5.580 1.00 19.46 206 TYR A CA 1
ATOM 1171 C C . TYR A 1 147 ? 102.900 11.017 4.123 1.00 20.39 206 TYR A C 1
ATOM 1172 O O . TYR A 1 147 ? 104.020 11.062 3.609 1.00 19.60 206 TYR A O 1
ATOM 1181 N N . LEU A 1 148 ? 101.825 10.585 3.468 1.00 20.95 207 LEU A N 1
ATOM 1182 C CA . LEU A 1 148 ? 101.899 10.137 2.086 1.00 22.67 207 LEU A CA 1
ATOM 1183 C C . LEU A 1 148 ? 102.496 11.215 1.193 1.00 24.11 207 LEU A C 1
ATOM 1184 O O . LEU A 1 148 ? 103.354 10.931 0.356 1.00 24.13 207 LEU A O 1
ATOM 1189 N N . GLU A 1 149 ? 102.050 12.453 1.377 1.00 26.02 208 GLU A N 1
ATOM 1190 C CA . GLU A 1 149 ? 102.553 13.565 0.578 1.00 27.10 208 GLU A CA 1
ATOM 1191 C C . GLU A 1 149 ? 104.043 13.805 0.764 1.00 25.74 208 GLU A C 1
ATOM 1192 O O . GLU A 1 149 ? 104.772 13.990 -0.205 1.00 26.43 208 GLU A O 1
ATOM 1198 N N . ALA A 1 150 ? 104.495 13.815 2.012 1.00 24.22 209 ALA A N 1
ATOM 1199 C CA . ALA A 1 150 ? 105.905 14.042 2.272 1.00 22.28 209 ALA A CA 1
ATOM 1200 C C . ALA A 1 150 ? 106.759 12.905 1.712 1.00 20.40 209 ALA A C 1
ATOM 1201 O O . ALA A 1 150 ? 107.798 13.151 1.102 1.00 19.14 209 ALA A O 1
ATOM 1211 N N . GLN A 1 152 ? 105.975 10.816 -0.737 1.00 25.18 211 GLN A N 1
ATOM 1212 C CA . GLN A 1 152 ? 105.873 10.901 -2.189 1.00 28.04 211 GLN A CA 1
ATOM 1213 C C . GLN A 1 152 ? 106.790 11.997 -2.734 1.00 27.25 211 GLN A C 1
ATOM 1214 O O . GLN A 1 152 ? 107.525 11.791 -3.690 1.00 26.49 211 GLN A O 1
ATOM 1220 N N . THR A 1 153 ? 106.740 13.172 -2.120 1.00 26.35 212 THR A N 1
ATOM 1221 C CA . THR A 1 153 ? 107.573 14.286 -2.553 1.00 24.82 212 THR A CA 1
ATOM 1222 C C . THR A 1 153 ? 109.065 13.965 -2.465 1.00 25.98 212 THR A C 1
ATOM 1223 O O . THR A 1 153 ? 109.836 14.353 -3.339 1.00 27.36 212 THR A O 1
ATOM 1227 N N . ALA A 1 154 ? 109.483 13.259 -1.417 1.00 25.28 213 ALA A N 1
ATOM 1228 C CA . ALA A 1 154 ? 110.898 12.918 -1.275 1.00 24.43 213 ALA A CA 1
ATOM 1229 C C . ALA A 1 154 ? 111.224 11.677 -2.087 1.00 23.97 213 ALA A C 1
ATOM 1230 O O . ALA A 1 154 ? 112.368 11.246 -2.151 1.00 23.26 213 ALA A O 1
ATOM 1232 N N . GLN A 1 155 ? 110.195 11.121 -2.712 1.00 23.99 214 GLN A N 1
ATOM 1233 C CA . GLN A 1 155 ? 110.309 9.923 -3.522 1.00 23.05 214 GLN A CA 1
ATOM 1234 C C . GLN A 1 155 ? 110.863 8.746 -2.732 1.00 23.94 214 GLN A C 1
ATOM 1235 O O . GLN A 1 155 ? 111.784 8.061 -3.162 1.00 25.02 214 GLN A O 1
ATOM 1241 N N . LEU A 1 156 ? 110.292 8.516 -1.562 1.00 24.12 215 LEU A N 1
ATOM 1242 C CA . LEU A 1 156 ? 110.698 7.400 -0.726 1.00 24.24 215 LEU A CA 1
ATOM 1243 C C . LEU A 1 156 ? 109.609 6.344 -0.818 1.00 24.47 215 LEU A C 1
ATOM 1244 O O . LEU A 1 156 ? 108.445 6.660 -1.061 1.00 25.77 215 LEU A O 1
ATOM 1249 N N . PRO A 1 157 ? 109.972 5.071 -0.630 1.00 24.53 216 PRO A N 1
ATOM 1250 C CA . PRO A 1 157 ? 108.995 3.981 -0.696 1.00 23.48 216 PRO A CA 1
ATOM 1251 C C . PRO A 1 157 ? 107.870 4.184 0.304 1.00 23.12 216 PRO A C 1
ATOM 1252 O O . PRO A 1 157 ? 108.103 4.601 1.430 1.00 23.31 216 PRO A O 1
ATOM 1256 N N . ILE A 1 158 ? 106.647 3.906 -0.120 1.00 23.02 217 ILE A N 1
ATOM 1257 C CA . ILE A 1 158 ? 105.495 3.995 0.756 1.00 22.15 217 ILE A CA 1
ATOM 1258 C C . ILE A 1 158 ? 105.059 2.544 0.882 1.00 21.37 217 ILE A C 1
ATOM 1259 O O . ILE A 1 158 ? 104.275 2.040 0.083 1.00 21.92 217 ILE A O 1
ATOM 1264 N N . GLU A 1 159 ? 105.629 1.875 1.880 1.00 22.78 218 GLU A N 1
ATOM 1265 C CA . GLU A 1 159 ? 105.384 0.457 2.167 1.00 23.25 218 GLU A CA 1
ATOM 1266 C C . GLU A 1 159 ? 104.113 0.186 2.939 1.00 21.95 218 GLU A C 1
ATOM 1267 O O . GLU A 1 159 ? 103.886 0.776 3.992 1.00 22.68 218 GLU A O 1
ATOM 1273 N N . THR A 1 160 ? 103.311 -0.745 2.440 1.00 21.26 219 THR A N 1
ATOM 1274 C CA . THR A 1 160 ? 102.072 -1.106 3.114 1.00 21.77 219 THR A CA 1
ATOM 1275 C C . THR A 1 160 ? 102.423 -1.717 4.467 1.00 21.34 219 THR A C 1
ATOM 1276 O O . THR A 1 160 ? 101.657 -1.634 5.412 1.00 21.55 219 THR A O 1
ATOM 1280 N N . GLY A 1 161 ? 103.599 -2.326 4.549 1.00 21.95 220 GLY A N 1
ATOM 1281 C CA . GLY A 1 161 ? 104.040 -2.932 5.788 1.00 20.82 220 GLY A CA 1
ATOM 1282 C C . GLY A 1 161 ? 104.403 -1.893 6.828 1.00 22.61 220 GLY A C 1
ATOM 1283 O O . GLY A 1 161 ? 104.501 -2.207 8.009 1.00 22.09 220 GLY A O 1
ATOM 1284 N N . TYR A 1 162 ? 104.594 -0.651 6.384 1.00 22.61 221 TYR A N 1
ATOM 1285 C CA . TYR A 1 162 ? 104.943 0.463 7.272 1.00 22.26 221 TYR A CA 1
ATOM 1286 C C . TYR A 1 162 ? 103.750 1.332 7.664 1.00 22.97 221 TYR A C 1
ATOM 1287 O O . TYR A 1 162 ? 103.914 2.337 8.354 1.00 21.37 221 TYR A O 1
ATOM 1296 N N . ILE A 1 163 ? 102.560 0.971 7.200 1.00 22.93 222 ILE A N 1
ATOM 1297 C CA . ILE A 1 163 ? 101.371 1.738 7.525 1.00 23.33 222 ILE A CA 1
ATOM 1298 C C . ILE A 1 163 ? 100.453 0.827 8.305 1.00 23.31 222 ILE A C 1
ATOM 1299 O O . ILE A 1 163 ? 99.759 0.001 7.732 1.00 24.88 222 ILE A O 1
ATOM 1304 N N . LEU A 1 164 ? 100.460 0.973 9.621 1.00 23.08 223 LEU A N 1
ATOM 1305 C CA . LEU A 1 164 ? 99.634 0.129 10.472 1.00 24.05 223 LEU A CA 1
ATOM 1306 C C . LEU A 1 164 ? 98.463 0.934 11.034 1.00 24.74 223 LEU A C 1
ATOM 1307 O O . LEU A 1 164 ? 98.653 1.977 11.652 1.00 24.99 223 LEU A O 1
ATOM 1312 N N . ARG A 1 165 ? 97.250 0.446 10.801 1.00 25.84 224 ARG A N 1
ATOM 1313 C CA . ARG A 1 165 ? 96.040 1.121 11.257 1.00 24.81 224 ARG A CA 1
ATOM 1314 C C . ARG A 1 165 ? 95.419 0.441 12.465 1.00 25.58 224 ARG A C 1
ATOM 1315 O O . ARG A 1 165 ? 95.333 -0.781 12.525 1.00 24.73 224 ARG A O 1
ATOM 1323 N N . GLY A 1 166 ? 94.968 1.249 13.418 1.00 25.65 225 GLY A N 1
ATOM 1324 C CA . GLY A 1 166 ? 94.364 0.719 14.623 1.00 24.84 225 GLY A CA 1
ATOM 1325 C C . GLY A 1 166 ? 93.928 1.819 15.575 1.00 26.85 225 GLY A C 1
ATOM 1326 O O . GLY A 1 166 ? 94.036 3.011 15.269 1.00 25.70 225 GLY A O 1
ATOM 1327 N N . GLU A 1 167 ? 93.428 1.417 16.737 1.00 27.92 226 GLU A N 1
ATOM 1328 C CA . GLU A 1 167 ? 92.982 2.367 17.745 1.00 29.44 226 GLU A CA 1
ATOM 1329 C C . GLU A 1 167 ? 94.146 3.155 18.340 1.00 28.52 226 GLU A C 1
ATOM 1330 O O . GLU A 1 167 ? 95.228 2.613 18.578 1.00 28.20 226 GLU A O 1
ATOM 1336 N N . GLY A 1 168 ? 93.910 4.435 18.595 1.00 26.86 227 GLY A N 1
ATOM 1337 C CA . GLY A 1 168 ? 94.945 5.278 19.154 1.00 24.58 227 GLY A CA 1
ATOM 1338 C C . GLY A 1 168 ? 95.222 5.040 20.620 1.00 22.83 227 GLY A C 1
ATOM 1339 O O . GLY A 1 168 ? 95.104 5.952 21.417 1.00 23.42 227 GLY A O 1
ATOM 1340 N N . THR A 1 169 ? 95.601 3.821 20.985 1.00 22.61 228 THR A N 1
ATOM 1341 C CA . THR A 1 169 ? 95.894 3.513 22.383 1.00 22.44 228 THR A CA 1
ATOM 1342 C C . THR A 1 169 ? 97.363 3.160 22.590 1.00 23.10 228 THR A C 1
ATOM 1343 O O . THR A 1 169 ? 98.120 2.936 21.636 1.00 22.51 228 THR A O 1
ATOM 1347 N N . PHE A 1 170 ? 97.760 3.120 23.855 1.00 21.62 229 PHE A N 1
ATOM 1348 C CA . PHE A 1 170 ? 99.119 2.761 24.230 1.00 22.11 229 PHE A CA 1
ATOM 1349 C C . PHE A 1 170 ? 99.383 1.318 23.796 1.00 22.64 229 PHE A C 1
ATOM 1350 O O . PHE A 1 170 ? 100.395 1.020 23.168 1.00 22.10 229 PHE A O 1
ATOM 1358 N N . GLU A 1 171 ? 98.447 0.439 24.138 1.00 23.22 230 GLU A N 1
ATOM 1359 C CA . GLU A 1 171 ? 98.531 -0.981 23.817 1.00 23.85 230 GLU A CA 1
ATOM 1360 C C . GLU A 1 171 ? 98.694 -1.216 22.315 1.00 22.30 230 GLU A C 1
ATOM 1361 O O . GLU A 1 171 ? 99.517 -2.033 21.887 1.00 20.60 230 GLU A O 1
ATOM 1367 N N . VAL A 1 172 ? 97.908 -0.514 21.508 1.00 20.45 231 VAL A N 1
ATOM 1368 C CA . VAL A 1 172 ? 98.021 -0.693 20.067 1.00 19.89 231 VAL A CA 1
ATOM 1369 C C . VAL A 1 172 ? 99.344 -0.122 19.559 1.00 19.67 231 VAL A C 1
ATOM 1370 O O . VAL A 1 172 ? 100.021 -0.744 18.740 1.00 18.49 231 VAL A O 1
ATOM 1374 N N . GLY A 1 173 ? 99.716 1.054 20.056 1.00 19.26 232 GLY A N 1
ATOM 1375 C CA . GLY A 1 173 ? 100.968 1.663 19.636 1.00 20.26 232 GLY A CA 1
ATOM 1376 C C . GLY A 1 173 ? 102.153 0.760 19.928 1.00 19.89 232 GLY A C 1
ATOM 1377 O O . GLY A 1 173 ? 103.053 0.611 19.108 1.00 17.57 232 GLY A O 1
ATOM 1378 N N . ARG A 1 174 ? 102.136 0.138 21.100 1.00 18.88 233 ARG A N 1
ATOM 1379 C CA . ARG A 1 174 ? 103.203 -0.759 21.505 1.00 19.44 233 ARG A CA 1
ATOM 1380 C C . ARG A 1 174 ? 103.223 -2.021 20.641 1.00 19.88 233 ARG A C 1
ATOM 1381 O O . ARG A 1 174 ? 104.267 -2.406 20.107 1.00 21.24 233 ARG A O 1
ATOM 1389 N N . ALA A 1 175 ? 102.067 -2.658 20.503 1.00 19.12 234 ALA A N 1
ATOM 1390 C CA . ALA A 1 175 ? 101.946 -3.877 19.708 1.00 18.68 234 ALA A CA 1
ATOM 1391 C C . ALA A 1 175 ? 102.416 -3.667 18.268 1.00 18.29 234 ALA A C 1
ATOM 1392 O O . ALA A 1 175 ? 103.215 -4.447 17.751 1.00 18.13 234 ALA A O 1
ATOM 1402 N N . THR A 1 177 ? 104.377 -1.385 17.141 1.00 20.05 236 THR A N 1
ATOM 1403 C CA . THR A 1 177 ? 105.802 -1.086 17.089 1.00 18.89 236 THR A CA 1
ATOM 1404 C C . THR A 1 177 ? 106.646 -2.344 17.299 1.00 19.35 236 THR A C 1
ATOM 1405 O O . THR A 1 177 ? 107.692 -2.517 16.650 1.00 17.76 236 THR A O 1
ATOM 1409 N N . LEU A 1 178 ? 106.199 -3.218 18.195 1.00 18.52 237 LEU A N 1
ATOM 1410 C CA . LEU A 1 178 ? 106.931 -4.450 18.438 1.00 19.52 237 LEU A CA 1
ATOM 1411 C C . LEU A 1 178 ? 106.920 -5.269 17.141 1.00 19.43 237 LEU A C 1
ATOM 1412 O O . LEU A 1 178 ? 107.897 -5.926 16.797 1.00 19.33 237 LEU A O 1
ATOM 1417 N N . HIS A 1 179 ? 105.813 -5.208 16.412 1.00 19.68 238 HIS A N 1
ATOM 1418 C CA . HIS A 1 179 ? 105.709 -5.921 15.145 1.00 19.60 238 HIS A CA 1
ATOM 1419 C C . HIS A 1 179 ? 106.784 -5.381 14.195 1.00 18.82 238 HIS A C 1
ATOM 1420 O O . HIS A 1 179 ? 107.449 -6.137 13.505 1.00 19.23 238 HIS A O 1
ATOM 1427 N N . LEU A 1 180 ? 106.953 -4.065 14.173 1.00 17.77 239 LEU A N 1
ATOM 1428 C CA . LEU A 1 180 ? 107.948 -3.428 13.313 1.00 18.36 239 LEU A CA 1
ATOM 1429 C C . LEU A 1 180 ? 109.369 -3.703 13.782 1.00 18.31 239 LEU A C 1
ATOM 1430 O O . LEU A 1 180 ? 110.270 -3.866 12.971 1.00 18.08 239 LEU A O 1
ATOM 1435 N N . LEU A 1 181 ? 109.570 -3.751 15.094 1.00 18.39 240 LEU A N 1
ATOM 1436 C CA . LEU A 1 181 ? 110.893 -4.021 15.635 1.00 19.08 240 LEU A CA 1
ATOM 1437 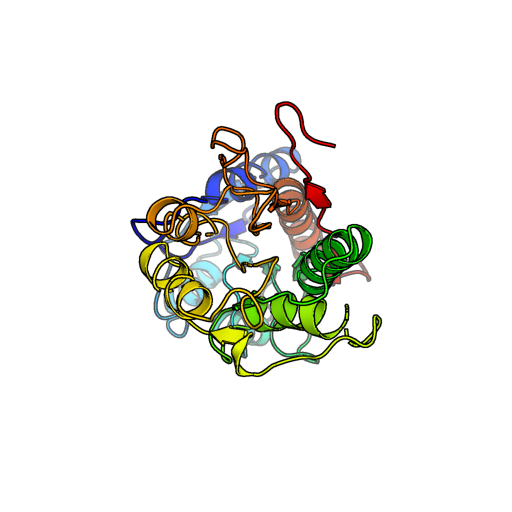C C . LEU A 1 181 ? 111.275 -5.495 15.457 1.00 20.60 240 LEU A C 1
ATOM 1438 O O . LEU A 1 181 ? 112.433 -5.869 15.650 1.00 21.15 240 LEU A O 1
ATOM 1443 N N . ASP A 1 182 ? 110.300 -6.329 15.098 1.00 21.56 241 ASP A N 1
ATOM 1444 C CA . ASP A 1 182 ? 110.562 -7.748 14.853 1.00 23.56 241 ASP A CA 1
ATOM 1445 C C . ASP A 1 182 ? 111.334 -7.873 13.540 1.00 23.50 241 ASP A C 1
ATOM 1446 O O . ASP A 1 182 ? 111.897 -8.934 13.241 1.00 24.96 241 ASP A O 1
ATOM 1451 N N . LEU A 1 183 ? 111.331 -6.802 12.745 1.00 20.65 242 LEU A N 1
ATOM 1452 C CA . LEU A 1 183 ? 112.052 -6.812 11.477 1.00 20.31 242 LEU A CA 1
ATOM 1453 C C . LEU A 1 183 ? 113.536 -6.695 11.781 1.00 20.68 242 LEU A C 1
ATOM 1454 O O . LEU A 1 183 ? 113.919 -6.125 12.802 1.00 19.58 242 LEU A O 1
ATOM 1459 N N . SER A 1 184 ? 114.367 -7.248 10.903 1.00 20.88 243 SER A N 1
ATOM 1460 C CA . SER A 1 184 ? 115.816 -7.196 11.072 1.00 19.37 243 SER A CA 1
ATOM 1461 C C . SER A 1 184 ? 116.298 -5.745 10.952 1.00 18.33 243 SER A C 1
ATOM 1462 O O . SER A 1 184 ? 115.559 -4.878 10.517 1.00 18.74 243 SER A O 1
ATOM 1465 N N . PRO A 1 185 ? 117.552 -5.467 11.334 1.00 19.30 244 PRO A N 1
ATOM 1466 C CA . PRO A 1 185 ? 118.092 -4.107 11.246 1.00 20.25 244 PRO A CA 1
ATOM 1467 C C . PRO A 1 185 ? 117.991 -3.540 9.827 1.00 20.81 244 PRO A C 1
ATOM 1468 O O . PRO A 1 185 ? 117.783 -2.347 9.637 1.00 21.27 244 PRO A O 1
ATOM 1472 N N . GLU A 1 186 ? 118.133 -4.411 8.841 1.00 22.51 245 GLU A N 1
ATOM 1473 C CA . GLU A 1 186 ? 118.063 -4.021 7.441 1.00 26.03 245 GLU A CA 1
ATOM 1474 C C . GLU A 1 186 ? 116.672 -3.529 7.026 1.00 26.70 245 GLU A C 1
ATOM 1475 O O . GLU A 1 186 ? 116.556 -2.548 6.304 1.00 27.88 245 GLU A O 1
ATOM 1481 N N . ARG A 1 187 ? 115.623 -4.210 7.481 1.00 26.34 246 ARG A N 1
ATOM 1482 C CA . ARG A 1 187 ? 114.249 -3.865 7.106 1.00 25.32 246 ARG A CA 1
ATOM 1483 C C . ARG A 1 187 ? 113.482 -3.023 8.113 1.00 24.79 246 ARG A C 1
ATOM 1484 O O . ARG A 1 187 ? 112.408 -2.512 7.817 1.00 23.13 246 ARG A O 1
ATOM 1492 N N . ARG A 1 188 ? 114.031 -2.891 9.307 1.00 22.73 247 ARG A N 1
ATOM 1493 C CA . ARG A 1 188 ? 113.381 -2.137 10.364 1.00 22.90 247 ARG A CA 1
ATOM 1494 C C . ARG A 1 188 ? 113.350 -0.630 10.095 1.00 21.76 247 ARG A C 1
ATOM 1495 O O . ARG A 1 188 ? 114.317 -0.065 9.595 1.00 21.84 247 ARG A O 1
ATOM 1503 N N . PRO A 1 189 ? 112.226 0.036 10.406 1.00 20.65 248 PRO A N 1
ATOM 1504 C CA . PRO A 1 189 ? 112.181 1.485 10.170 1.00 18.83 248 PRO A CA 1
ATOM 1505 C C . PRO A 1 189 ? 113.071 2.200 11.184 1.00 16.26 248 PRO A C 1
ATOM 1506 O O . PRO A 1 189 ? 113.272 1.716 12.294 1.00 13.46 248 PRO A O 1
ATOM 1510 N N . THR A 1 190 ? 113.621 3.340 10.788 1.00 14.80 249 THR A N 1
ATOM 1511 C CA . THR A 1 190 ? 114.476 4.107 11.671 1.00 15.47 249 THR A CA 1
ATOM 1512 C C . THR A 1 190 ? 113.694 5.241 12.329 1.00 15.46 249 THR A C 1
ATOM 1513 O O . THR A 1 190 ? 114.173 5.890 13.251 1.00 17.70 249 THR A O 1
ATOM 1517 N N . ALA A 1 191 ? 112.484 5.480 11.849 1.00 14.16 250 ALA A N 1
ATOM 1518 C CA . ALA A 1 191 ? 111.655 6.519 12.419 1.00 15.80 250 ALA A CA 1
ATOM 1519 C C . ALA A 1 191 ? 110.175 6.142 12.348 1.00 16.64 250 ALA A C 1
ATOM 1520 O O . ALA A 1 191 ? 109.720 5.508 11.394 1.00 14.78 250 ALA A O 1
ATOM 1522 N N . ILE A 1 192 ? 109.435 6.533 13.379 1.00 17.14 251 ILE A N 1
ATOM 1523 C CA . ILE A 1 192 ? 108.015 6.248 13.459 1.00 17.97 251 ILE A CA 1
ATOM 1524 C C . ILE A 1 192 ? 107.197 7.484 13.801 1.00 17.75 251 ILE A C 1
ATOM 1525 O O . ILE A 1 192 ? 107.479 8.186 14.769 1.00 17.72 251 ILE A O 1
ATOM 1538 N N . THR A 1 194 ? 103.402 8.831 14.788 1.00 18.98 253 THR A N 1
ATOM 1539 C CA . THR A 1 194 ? 102.162 8.288 15.358 1.00 19.81 253 THR A CA 1
ATOM 1540 C C . THR A 1 194 ? 101.034 9.323 15.284 1.00 20.09 253 THR A C 1
ATOM 1541 O O . THR A 1 194 ? 101.292 10.530 15.262 1.00 21.14 253 THR A O 1
ATOM 1545 N N . LEU A 1 195 ? 99.783 8.870 15.246 1.00 21.86 254 LEU A N 1
ATOM 1546 C CA . LEU A 1 195 ? 98.677 9.820 15.151 1.00 22.58 254 LEU A CA 1
ATOM 1547 C C . LEU A 1 195 ? 98.226 10.491 16.437 1.00 23.08 254 LEU A C 1
ATOM 1548 O O . LEU A 1 195 ? 97.356 11.357 16.402 1.00 23.39 254 LEU A O 1
ATOM 1553 N N . ASN A 1 196 ? 98.798 10.080 17.566 1.00 23.05 255 ASN A N 1
ATOM 1554 C CA . ASN A 1 196 ? 98.538 10.719 18.854 1.00 25.64 255 ASN A CA 1
ATOM 1555 C C . ASN A 1 196 ? 99.675 10.335 19.790 1.00 25.36 255 ASN A C 1
ATOM 1556 O O . ASN A 1 196 ? 100.402 9.386 19.515 1.00 27.00 255 ASN A O 1
ATOM 1561 N N . ASP A 1 197 ? 99.865 11.092 20.864 1.00 24.51 256 ASP A N 1
ATOM 1562 C CA . ASP A 1 197 ? 100.959 10.816 21.780 1.00 23.22 256 ASP A CA 1
ATOM 1563 C C . ASP A 1 197 ? 100.810 9.521 22.552 1.00 23.51 256 ASP A C 1
ATOM 1564 O O . ASP A 1 197 ? 101.808 8.892 22.918 1.00 23.87 256 ASP A O 1
ATOM 1569 N N . THR A 1 198 ? 99.576 9.107 22.802 1.00 23.94 257 THR A N 1
ATOM 1570 C CA . THR A 1 198 ? 99.367 7.853 23.521 1.00 25.22 257 THR A CA 1
ATOM 1571 C C . THR A 1 198 ? 100.034 6.714 22.749 1.00 23.32 257 THR A C 1
ATOM 1572 O O . THR A 1 198 ? 100.698 5.863 23.338 1.00 22.48 257 THR A O 1
ATOM 1584 N N . ALA A 1 200 ? 102.480 7.024 20.549 1.00 19.90 259 ALA A N 1
ATOM 1585 C CA . ALA A 1 200 ? 103.924 7.246 20.601 1.00 18.20 259 ALA A CA 1
ATOM 1586 C C . ALA A 1 200 ? 104.543 6.697 21.893 1.00 18.87 259 ALA A C 1
ATOM 1587 O O . ALA A 1 200 ? 105.667 6.173 21.892 1.00 16.57 259 ALA A O 1
ATOM 1589 N N . ILE A 1 201 ? 103.806 6.805 22.994 1.00 17.06 260 ILE A N 1
ATOM 1590 C CA . ILE A 1 201 ? 104.313 6.311 24.264 1.00 18.76 260 ILE A CA 1
ATOM 1591 C C . ILE A 1 201 ? 104.449 4.790 24.208 1.00 18.41 260 ILE A C 1
ATOM 1592 O O . ILE A 1 201 ? 105.430 4.221 24.709 1.00 17.09 260 ILE A O 1
ATOM 1597 N N . GLY A 1 202 ? 103.480 4.137 23.573 1.00 16.79 261 GLY A N 1
ATOM 1598 C CA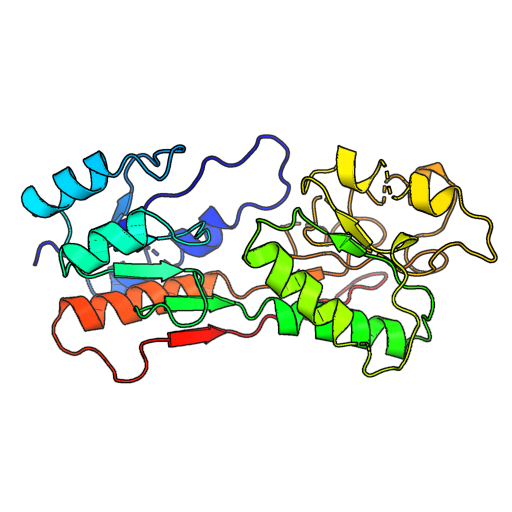 . GLY A 1 202 ? 103.537 2.694 23.432 1.00 15.43 261 GLY A CA 1
ATOM 1599 C C . GLY A 1 202 ? 104.749 2.318 22.591 1.00 15.39 261 GLY A C 1
ATOM 1600 O O . GLY A 1 202 ? 105.445 1.343 22.876 1.00 14.26 261 GLY A O 1
ATOM 1601 N N . ALA A 1 203 ? 105.007 3.109 21.556 1.00 13.79 262 ALA A N 1
ATOM 1602 C CA . ALA A 1 203 ? 106.153 2.877 20.685 1.00 16.80 262 ALA A CA 1
ATOM 1603 C C . ALA A 1 203 ? 107.439 3.039 21.488 1.00 17.10 262 ALA A C 1
ATOM 1604 O O . ALA A 1 203 ? 108.385 2.273 21.322 1.00 17.52 262 ALA A O 1
ATOM 1614 N N . ALA A 1 205 ? 107.726 2.518 24.629 1.00 18.46 264 ALA A N 1
ATOM 1615 C CA . ALA A 1 205 ? 107.793 1.365 25.517 1.00 18.47 264 ALA A CA 1
ATOM 1616 C C . ALA A 1 205 ? 108.331 0.148 24.763 1.00 20.29 264 ALA A C 1
ATOM 1617 O O . ALA A 1 205 ? 109.108 -0.640 25.305 1.00 20.39 264 ALA A O 1
ATOM 1619 N N . ALA A 1 206 ? 107.905 -0.001 23.511 1.00 19.63 265 ALA A N 1
ATOM 1620 C CA . ALA A 1 206 ? 108.343 -1.113 22.686 1.00 19.32 265 ALA A CA 1
ATOM 1621 C C . ALA A 1 206 ? 109.845 -0.991 22.417 1.00 19.64 265 ALA A C 1
ATOM 1622 O O . ALA A 1 206 ? 110.588 -1.970 22.533 1.00 18.78 265 ALA A O 1
ATOM 1624 N N . ALA A 1 207 ? 110.280 0.212 22.049 1.00 18.98 266 ALA A N 1
ATOM 1625 C CA . ALA A 1 207 ? 111.686 0.467 21.765 1.00 19.95 266 ALA A CA 1
ATOM 1626 C C . ALA A 1 207 ? 112.536 0.110 22.982 1.00 22.47 266 ALA A C 1
ATOM 1627 O O . ALA A 1 207 ? 113.570 -0.554 22.862 1.00 20.13 266 ALA A O 1
ATOM 1629 N N . ARG A 1 208 ? 112.092 0.569 24.147 1.00 23.52 267 ARG A N 1
ATOM 1630 C CA . ARG A 1 208 ? 112.781 0.304 25.404 1.00 25.69 267 ARG A CA 1
ATOM 1631 C C . ARG A 1 208 ? 112.862 -1.206 25.644 1.00 24.44 267 ARG A C 1
ATOM 1632 O O . ARG A 1 208 ? 113.908 -1.732 25.997 1.00 23.50 267 ARG A O 1
ATOM 1640 N N . GLU A 1 209 ? 111.752 -1.899 25.441 1.00 24.90 268 GLU A N 1
ATOM 1641 C CA . GLU A 1 209 ? 111.719 -3.338 25.618 1.00 26.31 268 GLU A CA 1
ATOM 1642 C C . GLU A 1 209 ? 112.699 -4.060 24.689 1.00 26.39 268 GLU A C 1
ATOM 1643 O O . GLU A 1 209 ? 113.262 -5.092 25.065 1.00 25.56 268 GLU A O 1
ATOM 1649 N N . ARG A 1 210 ? 112.909 -3.524 23.489 1.00 23.37 269 ARG A N 1
ATOM 1650 C CA . ARG A 1 210 ? 113.816 -4.158 22.541 1.00 22.58 269 ARG A CA 1
ATOM 1651 C C . ARG A 1 210 ? 115.247 -3.618 22.567 1.00 21.34 269 ARG A C 1
ATOM 1652 O O . ARG A 1 210 ? 116.047 -3.908 21.683 1.00 20.79 269 ARG A O 1
ATOM 1660 N N . GLY A 1 211 ? 115.565 -2.826 23.585 1.00 21.68 270 GLY A N 1
ATOM 1661 C CA . GLY A 1 211 ? 116.906 -2.294 23.722 1.00 21.39 270 GLY A CA 1
ATOM 1662 C C . GLY A 1 211 ? 117.380 -1.242 22.740 1.00 22.63 270 GLY A C 1
ATOM 1663 O O . GLY A 1 211 ? 118.584 -1.097 22.549 1.00 24.89 270 GLY A O 1
ATOM 1664 N N . LEU A 1 212 ? 116.467 -0.507 22.117 1.00 20.38 271 LEU A N 1
ATOM 1665 C CA . LEU A 1 212 ? 116.876 0.531 21.180 1.00 21.27 271 LEU A CA 1
ATOM 1666 C C . LEU A 1 212 ? 116.852 1.895 21.855 1.00 21.54 271 LEU A C 1
ATOM 1667 O O . LEU A 1 212 ? 115.977 2.171 22.663 1.00 23.47 271 LEU A O 1
ATOM 1672 N N . THR A 1 213 ? 117.821 2.745 21.545 1.00 20.78 272 THR A N 1
ATOM 1673 C CA . THR A 1 213 ? 117.854 4.079 22.129 1.00 21.30 272 THR A CA 1
ATOM 1674 C C . THR A 1 213 ? 116.888 4.971 21.346 1.00 21.84 272 THR A C 1
ATOM 1675 O O . THR A 1 213 ? 117.037 5.151 20.141 1.00 22.11 272 THR A O 1
ATOM 1679 N N . ILE A 1 214 ? 115.893 5.519 22.029 1.00 21.82 273 ILE A N 1
ATOM 1680 C CA . ILE A 1 214 ? 114.921 6.385 21.369 1.00 22.94 273 ILE A CA 1
ATOM 1681 C C . ILE A 1 214 ? 115.609 7.667 20.916 1.00 23.43 273 ILE A C 1
ATOM 1682 O O . ILE A 1 214 ? 116.352 8.290 21.672 1.00 23.78 273 ILE A O 1
ATOM 1687 N N . GLY A 1 215 ? 115.355 8.051 19.671 1.00 22.78 274 GLY A N 1
ATOM 1688 C CA . GLY A 1 215 ? 115.990 9.223 19.112 1.00 23.38 274 GLY A CA 1
ATOM 1689 C C . GLY A 1 215 ? 117.079 8.719 18.183 1.00 26.25 274 GLY A C 1
ATOM 1690 O O . GLY A 1 215 ? 116.930 8.739 16.958 1.00 29.51 274 GLY A O 1
ATOM 1691 N N . THR A 1 216 ? 118.159 8.219 18.774 1.00 24.49 275 THR A N 1
ATOM 1692 C CA . THR A 1 216 ? 119.308 7.700 18.042 1.00 21.67 275 THR A CA 1
ATOM 1693 C C . THR A 1 216 ? 119.049 6.464 17.166 1.00 19.18 275 THR A C 1
ATOM 1694 O O . THR A 1 216 ? 119.291 6.481 15.969 1.00 15.40 275 THR A O 1
ATOM 1698 N N . ASP A 1 217 ? 118.559 5.386 17.764 1.00 20.03 276 ASP A N 1
ATOM 1699 C CA . ASP A 1 217 ? 118.285 4.168 17.008 1.00 19.25 276 ASP A CA 1
ATOM 1700 C C . ASP A 1 217 ? 116.905 4.199 16.356 1.00 18.82 276 ASP A C 1
ATOM 1701 O O . ASP A 1 217 ? 116.720 3.691 15.255 1.00 17.36 276 ASP A O 1
ATOM 1706 N N . LEU A 1 218 ? 115.942 4.801 17.042 1.00 16.66 277 LEU A N 1
ATOM 1707 C CA . LEU A 1 218 ? 114.580 4.885 16.543 1.00 16.55 277 LEU A CA 1
ATOM 1708 C C . LEU A 1 218 ? 113.999 6.243 16.875 1.00 16.27 277 LEU A C 1
ATOM 1709 O O . LEU A 1 218 ? 113.780 6.558 18.043 1.00 17.36 277 LEU A O 1
ATOM 1714 N N . ALA A 1 219 ? 113.752 7.052 15.852 1.00 15.90 278 ALA A N 1
ATOM 1715 C CA . ALA A 1 219 ? 113.173 8.376 16.076 1.00 16.32 278 ALA A CA 1
ATOM 1716 C C . ALA A 1 219 ? 111.645 8.234 16.150 1.00 15.97 278 ALA A C 1
ATOM 1717 O O . ALA A 1 219 ? 111.053 7.411 15.451 1.00 13.59 278 ALA A O 1
ATOM 1719 N N . ILE A 1 220 ? 111.025 9.021 17.019 1.00 15.95 279 ILE A N 1
ATOM 1720 C CA . ILE A 1 220 ? 109.584 8.987 17.190 1.00 16.93 279 ILE A CA 1
ATOM 1721 C C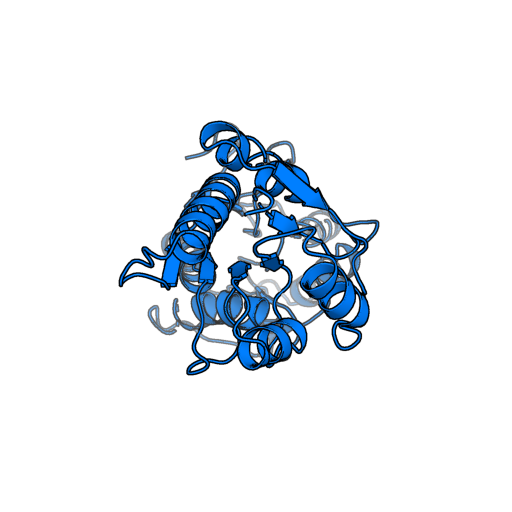 . ILE A 1 220 ? 108.981 10.383 17.298 1.00 18.18 279 ILE A C 1
ATOM 1722 O O . ILE A 1 220 ? 109.471 11.224 18.047 1.00 20.40 279 ILE A O 1
ATOM 1727 N N . ILE A 1 221 ? 107.925 10.634 16.534 1.00 18.36 280 ILE A N 1
ATOM 1728 C CA . ILE A 1 221 ? 107.240 11.919 16.597 1.00 19.47 280 ILE A CA 1
ATOM 1729 C C . ILE A 1 221 ? 105.766 11.614 16.787 1.00 19.59 280 ILE A C 1
ATOM 1730 O O . ILE A 1 221 ? 105.189 10.831 16.035 1.00 19.39 280 ILE A O 1
ATOM 1735 N N . GLY A 1 222 ? 105.170 12.211 17.815 1.00 20.06 281 GLY A N 1
ATOM 1736 C CA . GLY A 1 222 ? 103.763 11.982 18.091 1.00 18.93 281 GLY A CA 1
ATOM 1737 C C . GLY A 1 222 ? 102.879 13.096 17.577 1.00 20.54 281 GLY A C 1
ATOM 1738 O O . GLY A 1 222 ? 103.298 13.917 16.754 1.00 18.15 281 GLY A O 1
ATOM 1739 N N . PHE A 1 223 ? 101.640 13.116 18.063 1.00 22.48 282 PHE A N 1
ATOM 1740 C CA . PHE A 1 223 ? 100.666 14.130 17.668 1.00 23.08 282 PHE A CA 1
ATOM 1741 C C . PHE A 1 223 ? 99.759 14.474 18.837 1.00 22.51 282 PHE A C 1
ATOM 1742 O O . PHE A 1 223 ? 99.239 13.572 19.503 1.00 20.85 282 PHE A O 1
ATOM 1750 N N . ASP A 1 224 ? 99.614 15.789 19.033 1.00 23.62 283 ASP A N 1
ATOM 1751 C CA . ASP A 1 224 ? 98.832 16.534 20.044 1.00 27.66 283 ASP A CA 1
ATOM 1752 C C . ASP A 1 224 ? 99.604 17.037 21.245 1.00 28.09 283 ASP A C 1
ATOM 1753 O O . ASP A 1 224 ? 99.015 17.588 22.160 1.00 32.97 283 ASP A O 1
ATOM 1758 N N . ASP A 1 225 ? 100.914 16.846 21.248 1.00 27.22 284 ASP A N 1
ATOM 1759 C CA . ASP A 1 225 ? 101.762 17.354 22.317 1.00 25.32 284 ASP A CA 1
ATOM 1760 C C . ASP A 1 225 ? 101.059 17.418 23.674 1.00 24.31 284 ASP A C 1
ATOM 1761 O O . ASP A 1 225 ? 100.971 18.464 24.300 1.00 23.18 284 ASP A O 1
ATOM 1766 N N . ALA A 1 226 ? 100.533 16.283 24.105 1.00 23.03 285 ALA A N 1
ATOM 1767 C CA . ALA A 1 226 ? 99.835 16.191 25.374 1.00 26.09 285 ALA A CA 1
ATOM 1768 C C . ALA A 1 226 ? 100.733 16.646 26.508 1.00 26.81 285 ALA A C 1
ATOM 1769 O O . ALA A 1 226 ? 101.957 16.512 26.443 1.00 25.62 285 ALA A O 1
ATOM 1771 N N . PRO A 1 227 ? 100.135 17.197 27.568 1.00 28.25 286 PRO A N 1
ATOM 1772 C CA . PRO A 1 227 ? 100.940 17.658 28.697 1.00 29.88 286 PRO A CA 1
ATOM 1773 C C . PRO A 1 227 ? 101.764 16.510 29.252 1.00 31.85 286 PRO A C 1
ATOM 1774 O O . PRO A 1 227 ? 101.280 15.381 29.333 1.00 34.21 286 PRO A O 1
ATOM 1786 N N . VAL A 1 229 ? 104.373 14.937 27.923 1.00 29.40 288 VAL A N 1
ATOM 1787 C CA . VAL A 1 229 ? 105.205 14.175 27.003 1.00 27.39 288 VAL A CA 1
ATOM 1788 C C . VAL A 1 229 ? 106.594 14.816 26.995 1.00 25.81 288 VAL A C 1
ATOM 1789 O O . VAL A 1 229 ? 107.592 14.168 26.699 1.00 26.16 288 VAL A O 1
ATOM 1793 N N . GLN A 1 230 ? 106.636 16.092 27.354 1.00 24.12 289 GLN A N 1
ATOM 1794 C CA . GLN A 1 230 ? 107.871 16.857 27.420 1.00 26.05 289 GLN A CA 1
ATOM 1795 C C . GLN A 1 230 ? 108.772 16.375 28.568 1.00 25.28 289 GLN A C 1
ATOM 1796 O O . GLN A 1 230 ? 109.972 16.639 28.582 1.00 24.27 289 GLN A O 1
ATOM 1802 N N . TYR A 1 231 ? 108.186 15.677 29.533 1.00 24.53 290 TYR A N 1
ATOM 1803 C CA . TYR A 1 231 ? 108.948 15.185 30.679 1.00 26.44 290 TYR A CA 1
ATOM 1804 C C . TYR A 1 231 ? 109.470 13.758 30.531 1.00 27.00 290 TYR A C 1
ATOM 1805 O O . TYR A 1 231 ? 110.172 13.259 31.417 1.00 26.19 290 TYR A O 1
ATOM 1814 N N . LEU A 1 232 ? 109.131 13.101 29.427 1.00 26.36 291 LEU A N 1
ATOM 1815 C CA . LEU A 1 232 ? 109.580 11.735 29.205 1.00 27.63 291 LEU A CA 1
ATOM 1816 C C . LEU A 1 232 ? 111.065 11.719 28.858 1.00 28.23 291 LEU A C 1
ATOM 1817 O O . LEU A 1 232 ? 111.654 12.759 28.599 1.00 28.63 291 LEU A O 1
ATOM 1822 N N . PHE A 1 233 ? 111.679 10.545 28.877 1.00 30.79 292 PHE A N 1
ATOM 1823 C CA . PHE A 1 233 ? 113.081 10.449 28.495 1.00 32.95 292 PHE A CA 1
ATOM 1824 C C . PHE A 1 233 ? 113.241 9.422 27.386 1.00 31.97 292 PHE A C 1
ATOM 1825 O O . PHE A 1 233 ? 112.995 8.240 27.584 1.00 32.10 292 PHE A O 1
ATOM 1833 N N . PRO A 1 234 ? 113.628 9.870 26.191 1.00 31.45 293 PRO A N 1
ATOM 1834 C CA . PRO A 1 234 ? 113.902 11.271 25.865 1.00 30.51 293 PRO A CA 1
ATOM 1835 C C . PRO A 1 234 ? 112.584 12.033 25.795 1.00 29.16 293 PRO A C 1
ATOM 1836 O O . PRO A 1 234 ? 111.522 11.435 25.655 1.00 25.42 293 PRO A O 1
ATOM 1840 N N . PRO A 1 235 ? 112.631 13.363 25.908 1.00 29.68 294 PRO A N 1
ATOM 1841 C CA . PRO A 1 235 ? 111.364 14.094 25.822 1.00 29.25 294 PRO A CA 1
ATOM 1842 C C . PRO A 1 235 ? 110.822 13.835 24.412 1.00 28.07 294 PRO A C 1
ATOM 1843 O O . PRO A 1 235 ? 111.585 13.740 23.456 1.00 26.57 294 PRO A O 1
ATOM 1847 N N . LEU A 1 236 ? 109.509 13.704 24.292 1.00 27.92 295 LEU A N 1
ATOM 1848 C CA . LEU A 1 236 ? 108.892 13.397 23.012 1.00 25.54 295 LEU A CA 1
ATOM 1849 C C . LEU A 1 236 ? 108.589 14.574 22.094 1.00 23.98 295 LEU A C 1
ATOM 1850 O O . LEU A 1 236 ? 107.960 15.547 22.496 1.00 24.52 295 LEU A O 1
ATOM 1855 N N . SER A 1 237 ? 109.053 14.477 20.854 1.00 22.29 296 SER A N 1
ATOM 1856 C CA . SER A 1 237 ? 108.765 15.496 19.856 1.00 21.51 296 SER A CA 1
ATOM 1857 C C . SER A 1 237 ? 107.338 15.201 19.404 1.00 21.09 296 SER A C 1
ATOM 1858 O O . SER A 1 237 ? 106.944 14.031 19.281 1.00 19.57 296 SER A O 1
ATOM 1861 N N . SER A 1 238 ? 106.561 16.252 19.165 1.00 20.86 297 SER A N 1
ATOM 1862 C CA . SER A 1 238 ? 105.168 16.065 18.787 1.00 22.09 297 SER A CA 1
ATOM 1863 C C . SER A 1 238 ? 104.601 17.255 18.041 1.00 23.49 297 SER A C 1
ATOM 1864 O O . SER A 1 238 ? 105.177 18.338 18.061 1.00 24.40 297 SER A O 1
ATOM 1867 N N . VAL A 1 239 ? 103.466 17.041 17.384 1.00 24.40 298 VAL A N 1
ATOM 1868 C CA . VAL A 1 239 ? 102.790 18.103 16.652 1.00 24.42 298 VAL A CA 1
ATOM 1869 C C . VAL A 1 239 ? 101.779 18.769 17.584 1.00 24.65 298 VAL A C 1
ATOM 1870 O O . VAL A 1 239 ? 100.866 18.118 18.091 1.00 23.98 298 VAL A O 1
ATOM 1874 N N . ARG A 1 240 ? 101.955 20.066 17.814 1.00 24.85 299 ARG A N 1
ATOM 1875 C CA . ARG A 1 240 ? 101.051 20.824 18.675 1.00 24.19 299 ARG A CA 1
ATOM 1876 C C . ARG A 1 240 ? 99.987 21.531 17.848 1.00 24.01 299 ARG A C 1
ATOM 1877 O O . ARG A 1 240 ? 100.281 22.111 16.799 1.00 22.59 299 ARG A O 1
ATOM 1885 N N . GLN A 1 241 ? 98.749 21.462 18.326 1.00 23.66 300 GLN A N 1
ATOM 1886 C CA . GLN A 1 241 ? 97.627 22.111 17.657 1.00 25.09 300 GLN A CA 1
ATOM 1887 C C . GLN A 1 241 ? 97.209 23.311 18.503 1.00 24.13 300 GLN A C 1
ATOM 1888 O O . GLN A 1 241 ? 97.243 23.251 19.730 1.00 23.06 300 GLN A O 1
ATOM 1894 N N . PRO A 1 242 ? 96.827 24.422 17.857 1.00 23.29 301 PRO A N 1
ATOM 1895 C CA . PRO A 1 242 ? 96.410 25.624 18.589 1.00 23.50 301 PRO A CA 1
ATOM 1896 C C . PRO A 1 242 ? 94.945 25.507 19.033 1.00 24.17 301 PRO A C 1
ATOM 1897 O O . PRO A 1 242 ? 94.052 26.145 18.475 1.00 23.33 301 PRO A O 1
ATOM 1901 N N . ILE A 1 243 ? 94.718 24.677 20.045 1.00 24.21 302 ILE A N 1
ATOM 1902 C CA . ILE A 1 243 ? 93.385 24.424 20.565 1.00 25.83 302 ILE A CA 1
ATOM 1903 C C . ILE A 1 243 ? 92.726 25.652 21.182 1.00 26.96 302 ILE A C 1
ATOM 1904 O O . ILE A 1 243 ? 91.529 25.866 20.995 1.00 27.09 302 ILE A O 1
ATOM 1909 N N . ALA A 1 244 ? 93.495 26.457 21.908 1.00 27.25 303 ALA A N 1
ATOM 1910 C CA . ALA A 1 244 ? 92.929 27.654 22.518 1.00 29.17 303 ALA A CA 1
ATOM 1911 C C . ALA A 1 244 ? 92.453 28.609 21.425 1.00 29.18 303 ALA A C 1
ATOM 1912 O O . ALA A 1 244 ? 91.331 29.109 21.476 1.00 27.82 303 ALA A O 1
ATOM 1914 N N . GLU A 1 245 ? 93.302 28.843 20.429 1.00 30.56 304 GLU A N 1
ATOM 1915 C CA . GLU A 1 245 ? 92.946 29.737 19.334 1.00 32.30 304 GLU A CA 1
ATOM 1916 C C . GLU A 1 245 ? 91.719 29.216 18.590 1.00 32.25 304 GLU A C 1
ATOM 1917 O O . GLU A 1 245 ? 90.838 29.984 18.206 1.00 34.09 304 GLU A O 1
ATOM 1923 N N . ALA A 1 246 ? 91.657 27.906 18.392 1.00 31.00 305 ALA A N 1
ATOM 1924 C CA . ALA A 1 246 ? 90.525 27.311 17.709 1.00 30.53 305 ALA A CA 1
ATOM 1925 C C . ALA A 1 246 ? 89.251 27.562 18.515 1.00 30.93 305 ALA A C 1
ATOM 1926 O O . ALA A 1 246 ? 88.180 27.790 17.955 1.00 29.09 305 ALA A O 1
ATOM 1928 N N . GLY A 1 247 ? 89.376 27.516 19.834 1.00 30.78 306 GLY A N 1
ATOM 1929 C CA . GLY A 1 247 ? 88.230 27.749 20.688 1.00 32.70 306 GLY A CA 1
ATOM 1930 C C . GLY A 1 247 ? 87.748 29.172 20.512 1.00 33.98 306 GLY A C 1
ATOM 1931 O O . GLY A 1 247 ? 86.567 29.422 20.324 1.00 33.89 306 GLY A O 1
ATOM 1932 N N . ARG A 1 248 ? 88.684 30.109 20.563 1.00 34.75 307 ARG A N 1
ATOM 1933 C CA . ARG A 1 248 ? 88.375 31.518 20.404 1.00 35.64 307 ARG A CA 1
ATOM 1934 C C . ARG A 1 248 ? 87.729 31.785 19.047 1.00 34.92 307 ARG A C 1
ATOM 1935 O O . ARG A 1 248 ? 86.770 32.542 18.952 1.00 33.64 307 ARG A O 1
ATOM 1943 N N . LYS A 1 249 ? 88.256 31.154 18.002 1.00 34.18 308 LYS A N 1
ATOM 1944 C CA . LYS A 1 249 ? 87.729 31.336 16.656 1.00 34.76 308 LYS A CA 1
ATOM 1945 C C . LYS A 1 249 ? 86.323 30.774 16.495 1.00 34.51 308 LYS A C 1
ATOM 1946 O O . LYS A 1 249 ? 85.517 31.313 15.745 1.00 34.63 308 LYS A O 1
ATOM 1952 N N . CYS A 1 250 ? 86.023 29.687 17.193 1.00 33.59 309 CYS A N 1
ATOM 1953 C CA . CYS A 1 250 ? 84.698 29.101 17.098 1.00 33.54 309 CYS A CA 1
ATOM 1954 C C . CYS A 1 250 ? 83.667 30.068 17.658 1.00 34.25 309 CYS A C 1
ATOM 1955 O O . CYS A 1 250 ? 82.689 30.409 16.987 1.00 33.05 309 CYS A O 1
ATOM 1958 N N . ILE A 1 251 ? 83.889 30.508 18.892 1.00 34.34 310 ILE A N 1
ATOM 1959 C CA . ILE A 1 251 ? 82.978 31.438 19.546 1.00 36.52 310 ILE A CA 1
ATOM 1960 C C . ILE A 1 251 ? 82.823 32.700 18.704 1.00 37.74 310 ILE A C 1
ATOM 1961 O O . ILE A 1 251 ? 81.719 33.161 18.433 1.00 38.22 310 ILE A O 1
ATOM 1966 N N . GLU A 1 252 ? 83.956 33.238 18.280 1.00 38.60 311 GLU A N 1
ATOM 1967 C CA . GLU A 1 252 ? 84.009 34.447 17.481 1.00 39.80 311 GLU A CA 1
ATOM 1968 C C . GLU A 1 252 ? 83.215 34.349 16.184 1.00 39.71 311 GLU A C 1
ATOM 1969 O O . GLU A 1 252 ? 82.560 35.302 15.776 1.00 40.78 311 GLU A O 1
ATOM 1975 N N . LEU A 1 253 ? 83.272 33.192 15.539 1.00 38.52 312 LEU A N 1
ATOM 1976 C CA . LEU A 1 253 ? 82.565 32.988 14.281 1.00 37.41 312 LEU A CA 1
ATOM 1977 C C . LEU A 1 253 ? 81.078 32.737 14.500 1.00 37.52 312 LEU A C 1
ATOM 1978 O O . LEU A 1 253 ? 80.244 33.211 13.736 1.00 37.30 312 LEU A O 1
ATOM 1983 N N . LEU A 1 254 ? 80.750 31.988 15.546 1.00 37.01 313 LEU A N 1
ATOM 1984 C CA . LEU A 1 254 ? 79.360 31.677 15.843 1.00 37.61 313 LEU A CA 1
ATOM 1985 C C . LEU A 1 254 ? 78.611 32.909 16.338 1.00 38.84 313 LEU A C 1
ATOM 1986 O O . LEU A 1 254 ? 77.451 33.118 15.993 1.00 38.88 313 LEU A O 1
ATOM 1991 N N . VAL A 1 255 ? 79.276 33.727 17.146 1.00 40.44 314 VAL A N 1
ATOM 1992 C CA . VAL A 1 255 ? 78.649 34.937 17.663 1.00 41.57 314 VAL A CA 1
ATOM 1993 C C . VAL A 1 255 ? 78.296 35.867 16.503 1.00 43.04 314 VAL A C 1
ATOM 1994 O O . VAL A 1 255 ? 77.254 36.518 16.518 1.00 43.72 314 VAL A O 1
ATOM 1998 N N . ALA A 1 256 ? 79.163 35.920 15.497 1.00 43.34 315 ALA A N 1
ATOM 1999 C CA . ALA A 1 256 ? 78.917 36.761 14.335 1.00 43.80 315 ALA A CA 1
ATOM 2000 C C . ALA A 1 256 ? 77.720 36.227 13.550 1.00 44.27 315 ALA A C 1
ATOM 2001 O O . ALA A 1 256 ? 76.887 36.997 13.081 1.00 45.31 315 ALA A O 1
ATOM 2003 N N . ILE A 1 257 ? 77.633 34.908 13.416 1.00 44.45 316 ILE A N 1
ATOM 2004 C CA . ILE A 1 257 ? 76.533 34.289 12.685 1.00 45.05 316 ILE A CA 1
ATOM 2005 C C . ILE A 1 257 ? 75.224 34.487 13.434 1.00 45.72 316 ILE A C 1
ATOM 2006 O O . ILE A 1 257 ? 74.193 34.810 12.840 1.00 46.17 316 ILE A O 1
ATOM 2011 N N . VAL A 1 258 ? 75.271 34.289 14.744 1.00 45.64 317 VAL A N 1
ATOM 2012 C CA . VAL A 1 258 ? 74.091 34.445 15.578 1.00 45.62 317 VAL A CA 1
ATOM 2013 C C . VAL A 1 258 ? 73.555 35.876 15.536 1.00 46.41 317 VAL A C 1
ATOM 2014 O O . VAL A 1 258 ? 72.346 36.093 15.574 1.00 46.67 317 VAL A O 1
ATOM 2018 N N . GLU A 1 259 ? 74.455 36.848 15.442 1.00 46.30 318 GLU A N 1
ATOM 2019 C CA . GLU A 1 259 ? 74.055 38.247 15.422 1.00 46.30 318 GLU A CA 1
ATOM 2020 C C . GLU A 1 259 ? 73.798 38.833 14.031 1.00 47.99 318 GLU A C 1
ATOM 2021 O O . GLU A 1 259 ? 73.831 40.051 13.846 1.00 47.81 318 GLU A O 1
ATOM 2027 N N . GLY A 1 260 ? 73.543 37.958 13.061 1.00 49.97 319 GLY A N 1
ATOM 2028 C CA . GLY A 1 260 ? 73.241 38.390 11.705 1.00 52.05 319 GLY A CA 1
ATOM 2029 C C . GLY A 1 260 ? 74.321 38.996 10.821 1.00 54.50 319 GLY A C 1
ATOM 2030 O O . GLY A 1 260 ? 74.029 39.379 9.689 1.00 55.05 319 GLY A O 1
ATOM 2031 N N . ARG A 1 261 ? 75.555 39.085 11.304 1.00 56.42 320 ARG A N 1
ATOM 2032 C CA . ARG A 1 261 ? 76.637 39.664 10.507 1.00 59.05 320 ARG A CA 1
ATOM 2033 C C . ARG A 1 261 ? 77.687 38.639 10.079 1.00 60.58 320 ARG A C 1
ATOM 2034 O O . ARG A 1 261 ? 78.891 38.877 10.214 1.00 61.10 320 ARG A O 1
ATOM 2042 N N . GLU A 1 262 ? 77.227 37.506 9.552 1.00 62.24 321 GLU A N 1
ATOM 2043 C CA . GLU A 1 262 ? 78.125 36.439 9.110 1.00 63.83 321 GLU A CA 1
ATOM 2044 C C . GLU A 1 262 ? 79.181 36.906 8.108 1.00 63.77 321 GLU A C 1
ATOM 2045 O O . GLU A 1 262 ? 78.854 37.505 7.080 1.00 63.24 321 GLU A O 1
ATOM 2051 N N . PRO A 1 263 ? 80.467 36.637 8.399 1.00 63.97 322 PRO A N 1
ATOM 2052 C CA . PRO A 1 263 ? 81.557 37.037 7.503 1.00 64.05 322 PRO A CA 1
ATOM 2053 C C . PRO A 1 263 ? 81.550 36.158 6.256 1.00 64.34 322 PRO A C 1
ATOM 2054 O O . PRO A 1 263 ? 80.852 35.139 6.214 1.00 63.65 322 PRO A O 1
ATOM 2058 N N . GLU A 1 264 ? 82.319 36.543 5.242 1.00 65.32 323 GLU A N 1
ATOM 2059 C CA . GLU A 1 264 ? 82.364 35.745 4.025 1.00 66.61 323 GLU A CA 1
ATOM 2060 C C . GLU A 1 264 ? 83.330 34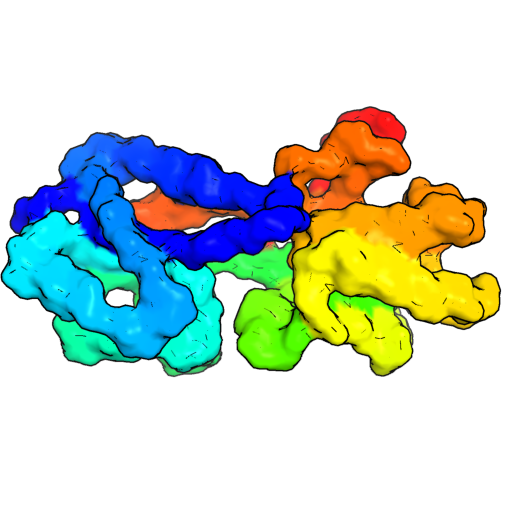.591 4.241 1.00 65.90 323 GLU A C 1
ATOM 2061 O O . GLU A 1 264 ? 83.320 33.605 3.498 1.00 66.33 323 GLU A O 1
ATOM 2067 N N . GLN A 1 265 ? 84.159 34.717 5.274 1.00 64.68 324 GLN A N 1
ATOM 2068 C CA . GLN A 1 265 ? 85.109 33.670 5.601 1.00 62.66 324 GLN A CA 1
ATOM 2069 C C . GLN A 1 265 ? 84.527 32.839 6.740 1.00 59.64 324 GLN A C 1
ATOM 2070 O O . GLN A 1 265 ? 84.751 33.128 7.915 1.00 59.05 324 GLN A O 1
ATOM 2076 N N . LYS A 1 266 ? 83.765 31.811 6.371 1.00 56.08 325 LYS A N 1
ATOM 2077 C CA . LYS A 1 266 ? 83.122 30.926 7.334 1.00 53.23 325 LYS A CA 1
ATOM 2078 C C . LYS A 1 266 ? 83.875 29.610 7.508 1.00 49.85 325 LYS A C 1
ATOM 2079 O O . LYS A 1 266 ? 83.412 28.710 8.209 1.00 47.27 325 LYS A O 1
ATOM 2085 N N . HIS A 1 267 ? 85.028 29.505 6.854 1.00 47.20 326 HIS A N 1
ATOM 2086 C CA . HIS A 1 267 ? 85.877 28.320 6.941 1.00 45.20 326 HIS A CA 1
ATOM 2087 C C . HIS A 1 267 ? 87.231 28.780 7.463 1.00 42.57 326 HIS A C 1
ATOM 2088 O O . HIS A 1 267 ? 87.995 29.417 6.745 1.00 42.51 326 HIS A O 1
ATOM 2095 N N . ILE A 1 268 ? 87.528 28.466 8.716 1.00 38.56 327 ILE A N 1
ATOM 2096 C CA . ILE A 1 268 ? 88.795 28.877 9.292 1.00 36.19 327 ILE A CA 1
ATOM 2097 C C . ILE A 1 268 ? 89.705 27.682 9.534 1.00 35.59 327 ILE A C 1
ATOM 2098 O O . ILE A 1 268 ? 89.399 26.797 10.337 1.00 34.88 327 ILE A O 1
ATOM 2103 N N . LEU A 1 269 ? 90.823 27.662 8.811 1.00 33.78 328 LEU A N 1
ATOM 2104 C CA . LEU A 1 269 ? 91.800 26.583 8.912 1.00 31.79 328 LEU A CA 1
ATOM 2105 C C . LEU A 1 269 ? 93.063 27.072 9.594 1.00 30.81 328 LEU A C 1
ATOM 2106 O O . LEU A 1 269 ? 93.760 27.935 9.073 1.00 30.42 328 LEU A O 1
ATOM 2111 N N . LEU A 1 270 ? 93.351 26.514 10.764 1.00 30.23 329 LEU A N 1
ATOM 2112 C CA . LEU A 1 270 ? 94.529 26.893 11.527 1.00 29.51 329 LEU A CA 1
ATOM 2113 C C . LEU A 1 270 ? 95.669 25.899 11.308 1.00 29.64 329 LEU A C 1
ATOM 2114 O O . LEU A 1 270 ? 95.441 24.708 11.105 1.00 30.06 329 LEU A O 1
ATOM 2119 N N . GLN A 1 271 ? 96.899 26.395 11.364 1.00 29.24 330 GLN A N 1
ATOM 2120 C CA . GLN A 1 271 ? 98.069 25.557 11.173 1.00 28.82 330 GLN A CA 1
ATOM 2121 C C . GLN A 1 271 ? 98.678 25.073 12.487 1.00 28.68 330 GLN A C 1
ATOM 2122 O O . GLN A 1 271 ? 98.761 25.822 13.461 1.00 28.24 330 GLN A O 1
ATOM 2128 N N . PRO A 1 272 ? 99.093 23.795 12.535 1.00 27.29 331 PRO A N 1
ATOM 2129 C CA . PRO A 1 272 ? 99.701 23.271 13.762 1.00 25.75 331 PRO A CA 1
ATOM 2130 C C . PRO A 1 272 ? 101.200 23.591 13.738 1.00 26.08 331 PRO A C 1
ATOM 2131 O O . PRO A 1 272 ? 101.716 24.104 12.747 1.00 25.12 331 PRO A O 1
ATOM 2135 N N . SER A 1 273 ? 101.893 23.293 14.830 1.00 26.60 332 SER A N 1
ATOM 2136 C CA . SER A 1 273 ? 103.324 23.544 14.914 1.00 27.88 332 SER A CA 1
ATOM 2137 C C . SER A 1 273 ? 104.052 22.276 15.310 1.00 27.11 332 SER A C 1
ATOM 2138 O O . SER A 1 273 ? 103.586 21.531 16.164 1.00 28.00 332 SER A O 1
ATOM 2141 N N . LEU A 1 274 ? 105.198 22.031 14.688 1.00 26.86 333 LEU A N 1
ATOM 2142 C CA . LEU A 1 274 ? 105.989 20.857 15.016 1.00 25.96 333 LEU A CA 1
ATOM 2143 C C . LEU A 1 274 ? 106.871 21.239 16.193 1.00 24.21 333 LEU A C 1
ATOM 2144 O O . LEU A 1 274 ? 107.533 22.264 16.157 1.00 24.49 333 LEU A O 1
ATOM 2149 N N . ILE A 1 275 ? 106.856 20.429 17.245 1.00 23.73 334 ILE A N 1
ATOM 2150 C CA . ILE A 1 275 ? 107.676 20.704 18.420 1.00 23.56 334 ILE A CA 1
ATOM 2151 C C . ILE A 1 275 ? 108.788 19.669 18.520 1.00 24.28 334 ILE A C 1
ATOM 2152 O O . ILE A 1 275 ? 108.542 18.514 18.866 1.00 23.13 334 ILE A O 1
ATOM 2157 N N . ILE A 1 276 ? 110.008 20.086 18.196 1.00 25.58 335 ILE A N 1
ATOM 2158 C CA . ILE A 1 276 ? 111.168 19.201 18.259 1.00 27.71 335 ILE A CA 1
ATOM 2159 C C . ILE A 1 276 ? 111.866 19.347 19.605 1.00 29.53 335 ILE A C 1
ATOM 2160 O O . ILE A 1 276 ? 112.292 20.438 19.985 1.00 29.17 335 ILE A O 1
ATOM 2165 N N . ARG A 1 277 ? 111.984 18.237 20.321 1.00 31.49 336 ARG A N 1
ATOM 2166 C CA . ARG A 1 277 ? 112.616 18.258 21.623 1.00 33.96 336 ARG A CA 1
ATOM 2167 C C . ARG A 1 277 ? 113.903 17.443 21.662 1.00 38.13 336 ARG A C 1
ATOM 2168 O O . ARG A 1 277 ? 113.988 16.371 21.072 1.00 38.37 336 ARG A O 1
ATOM 2176 N N . ALA A 1 278 ? 114.903 17.971 22.363 1.00 44.05 337 ALA A N 1
ATOM 2177 C CA . ALA A 1 278 ? 116.197 17.313 22.522 1.00 48.61 337 ALA A CA 1
ATOM 2178 C C . ALA A 1 278 ? 116.451 17.185 24.026 1.00 52.75 337 ALA A C 1
ATOM 2179 O O . ALA A 1 278 ? 115.592 17.557 24.820 1.00 53.64 337 ALA A O 1
ATOM 2181 N N . SER A 1 279 ? 117.618 16.664 24.410 1.00 57.71 338 SER A N 1
ATOM 2182 C CA . SER A 1 279 ? 117.992 16.473 25.822 1.00 61.86 338 SER A CA 1
ATOM 2183 C C . SER A 1 279 ? 117.266 17.368 26.854 1.00 65.67 338 SER A C 1
ATOM 2184 O O . SER A 1 279 ? 116.936 16.910 27.956 1.00 66.77 338 SER A O 1
ATOM 2187 N N . GLU A 1 280 ? 117.029 18.632 26.493 1.00 68.29 339 GLU A N 1
ATOM 2188 C CA . GLU A 1 280 ? 116.324 19.616 27.333 1.00 69.40 339 GLU A CA 1
ATOM 2189 C C . GLU A 1 280 ? 115.919 20.790 26.431 1.00 70.34 339 GLU A C 1
ATOM 2190 O O . GLU A 1 280 ? 116.657 21.161 25.514 1.00 70.52 339 GLU A O 1
ATOM 2196 N N . GLY A 1 281 ? 114.747 21.369 26.677 1.00 70.96 340 GLY A N 1
ATOM 2197 C CA . GLY A 1 281 ? 114.298 22.487 25.858 1.00 72.08 340 GLY A CA 1
ATOM 2198 C C . GLY A 1 281 ? 113.966 22.139 24.410 1.00 72.89 340 GLY A C 1
ATOM 2199 O O . GLY A 1 281 ? 114.723 21.435 23.734 1.00 71.83 340 GLY A O 1
ATOM 2200 N N . HIS A 1 282 ? 112.830 22.644 23.927 1.00 73.07 341 HIS A N 1
ATOM 2201 C CA . HIS A 1 282 ? 112.397 22.377 22.561 1.00 73.94 341 HIS A CA 1
ATOM 2202 C C . HIS A 1 282 ? 112.547 23.558 21.604 1.00 74.70 341 HIS A C 1
ATOM 2203 O O . HIS A 1 282 ? 112.384 24.710 21.999 1.00 74.68 341 HIS A O 1
ATOM 2210 N N . HIS A 1 283 ? 112.855 23.263 20.343 1.00 75.92 342 HIS A N 1
ATOM 2211 C CA . HIS A 1 283 ? 112.987 24.306 19.330 1.00 77.11 342 HIS A CA 1
ATOM 2212 C C . HIS A 1 283 ? 111.874 24.233 18.286 1.00 77.34 342 HIS A C 1
ATOM 2213 O O . HIS A 1 283 ? 111.861 23.353 17.423 1.00 77.59 342 HIS A O 1
#

Radius of gyration: 20.3 Å; Cα contacts (8 Å, |Δi|>4): 503; chains: 1; bounding box: 56×47×34 Å

Foldseek 3Di:
DLQEEEEDDDDDPAALFDCCCLQVVLCVLSVVVRHGYHYDYDDNPQLPCVVVVVCVVVVNHQEYEAEPDFAPRNNVVVCVVVVGFYEYADDYDVPDDDFYEYEQLLLQLLVVLLVCVVVVFQQEAEEFADPRGPSRCRNVNNNVVVVVVVGDDDPQRYHYDDLALVSLLCCLSLVVDDLVRRGQEYYAAVNLNSVCNCVVVVHQEPVRYDYEHEQPRVQCPDVVRHKYKHTNSSVSSSVRSVQRVCVSVPNHDPCRYHYHYIHTWAGDNHDTD